Protein 1M4L (pdb70)

GO terms:
  GO:0006691 leukotriene metabolic process (P, IDA)

Sequence (307 aa):
ARSTNTFNYATYHTLDEIYDFMDLLVAEHPQLVSKLQIGRSYEGRPIYVLKFSTGGSNRPAIWIDLGIHSREWITQATGVWFAKKFTEDYGQDPSFTAILDSMDIFLEIVTNPDGFAFTHSQNRLWRKTRSVTSSSSLCVGVDANRNWDAGFGKAGASSSPCSETYHGKYANSEVEVKSIVDFVKDHGNFKAFLSIHSYSQLLLYPYGYTTQSIPDKTELNQVAKSAVAALKSLYGTSYKYGSIITTIYQASGGSIDWSYNQGIKYSFTFELRDTGRYGFLLPASQIIPTAQETWLGVLTIMEHTVNN

Foldseek 3Di:
DQALVPDDLLDFDAPVVLVVLLVRLCVVCVQFKDKDFLFAFPVGHTFIKIKGANDDDLFFEAEEEFCLFQLLRLQLSLLSVVSVVLVVCQVPPVLSVVLRPRYMYIYGSHLANQQNNCCVPPNSRGGFHADDDVVDPAGGASQQQQAPFLRPAPAADCDSNDSRHRDDHRPPGVSNVSVVVVCVVSVRYQAYEYEAADAQEKAADDQADPDDDPCQVVLVVLQVVLQVQLCVPPNAHHDYYHNPVPPHRHHNGDLSNVVVSVNPHRIYGHFDDRPPCTSNDRSNCSVSRSVSNVRSVSSSSSVRVVD

Secondary structure (DSSP, 8-state):
--STTTS-TTS---HHHHHHHHHHHHHH-TTTEEEEEEEE-TTS-EEEEEEE-SS-SS--EEEEEE-SSTT-HHHHHHHHHHHHHHHHHTTTSHHHHHHHHH-EEEEES-S-HHHHHHHHHT-TT--S---B-TT-S-B---GGG-SSSSTTSSSSB--TTSTTB--SSTT-SHHHHHHHHHHHHH--EEEEEEEEESS-EEEES-SS-SPPPTTHHHHHHHHHHHHHHHHHHH----EEEEHHHHS----S-HHHHHHHTT--EEEEEEES-SSSSTTS--GGGHHHHHHHHHHHHHHHHHHHHH-

B-factor: mean 20.61, std 13.29, range [6.87, 95.4]

Solvent-accessible surface area: 12242 Å² total; per-residue (Å²): 91,226,30,0,113,85,19,81,39,52,48,52,30,57,20,104,79,4,27,92,1,2,71,47,0,39,78,68,57,82,158,22,4,45,65,56,102,29,20,143,6,107,92,25,71,40,0,34,0,0,64,0,17,50,35,61,108,83,61,46,0,0,0,0,1,0,1,3,9,0,39,6,33,4,0,2,14,0,0,5,34,0,0,18,43,0,13,92,22,72,54,145,42,111,40,0,28,57,1,0,67,56,6,4,0,5,0,0,0,3,0,0,0,1,0,4,22,44,6,70,81,130,64,59,84,36,26,4,0,41,15,92,36,121,117,31,160,34,36,5,4,0,1,32,44,0,0,87,3,19,54,40,124,65,24,26,28,88,53,36,72,29,76,44,16,22,1,132,124,26,26,22,8,58,2,0,87,9,0,8,56,44,7,130,126,27,60,41,8,78,0,0,0,1,1,4,4,68,45,17,13,1,5,6,2,14,0,44,34,120,107,70,7,118,41,108,118,45,0,50,101,7,0,112,44,0,17,61,27,1,101,86,84,115,42,16,65,13,129,77,8,18,21,30,114,42,100,163,53,25,1,0,10,3,3,0,9,0,21,70,84,65,8,65,9,0,0,12,0,30,0,27,16,102,38,203,96,8,47,95,4,42,34,93,40,0,41,34,0,0,54,0,0,9,51,0,0,22,28,0,0,58,47,7,52,123,107

Nearest PDB structures (foldseek):
  2ctb-assembly1_A  TM=1.003E+00  e=2.050E-66  Bos taurus
  1arm-assembly1_A  TM=1.003E+00  e=1.927E-65  Bos taurus
  3fvl-assembly2_A  TM=1.002E+00  e=2.944E-65  Bos taurus
  1cps-assembly1_A  TM=1.002E+00  e=2.172E-64  Bos taurus
  1bav-assembly1_A  TM=1.001E+00  e=3.979E-64  Bos taurus

Organism: Bos taurus (NCBI:txid9913)

InterPro domains:
  IPR000834 Peptidase M14, carboxypeptidase A [PF00246] (128-405)
  IPR000834 Peptidase M14, carboxypeptidase A [PR00765] (148-160)
  IPR000834 Peptidase M14, carboxypeptidase A [PR00765] (170-184)
  IPR000834 Peptidase M14, carboxypeptidase A [PR00765] (250-258)
  IPR000834 Peptidase M14, carboxypeptidase A [PR00765] (303-316)
  IPR000834 Peptidase M14, carboxypeptidase A [PS52035] (121-414)
  IPR000834 Peptidase M14, carboxypeptidase A [SM00631] (122-402)
  IPR003146 Carboxypeptidase, activation peptide [PF02244] (26-100)
  IPR034248 Carboxypeptidase A, carboxypeptidase domain [cd03870] (117-417)
  IPR036990 Metallocarboxypeptidase-like, propeptide [G3DSA:3.30.70.340] (17-110)
  IPR057246 Zinc carboxypeptidases, zinc-binding region 1 [PS00132] (170-192)
  IPR057247 Zinc carboxypeptidases, zinc-binding region 2 [PS00133] (306-316)

Radius of gyration: 17.99 Å; Cα contacts (8 Å, |Δi|>4): 670; chains: 1; bounding box: 54×42×39 Å

CATH classification: 3.40.630.10

Structure (mmCIF, N/CA/C/O backbone):
data_1M4L
#
_entry.id   1M4L
#
_cell.length_a   51.687
_cell.length_b   60.267
_cell.length_c   47.453
_cell.angle_alpha   90.00
_cell.angle_beta   97.47
_cell.angle_gamma   90.00
#
_symmetry.space_group_name_H-M   'P 1 21 1'
#
loop_
_entity.id
_entity.type
_entity.pdbx_description
1 polymer 'CARBOXYPEPTIDASE A'
2 non-polymer 'ZINC ION'
3 water water
#
loop_
_atom_site.group_PDB
_atom_site.id
_atom_site.type_symbol
_atom_site.label_atom_id
_atom_site.label_alt_id
_atom_site.label_comp_id
_atom_site.label_asym_id
_atom_site.label_entity_id
_atom_site.label_seq_id
_atom_site.pdbx_PDB_ins_code
_atom_site.Cartn_x
_atom_site.Cartn_y
_atom_site.Cartn_z
_atom_site.occupancy
_atom_site.B_iso_or_equiv
_atom_site.auth_seq_id
_atom_site.auth_comp_id
_atom_site.auth_asym_id
_atom_site.auth_atom_id
_atom_site.pdbx_PDB_model_num
ATOM 1 N N . ALA A 1 1 ? -17.949 5.183 4.019 1.00 45.36 1 ALA A N 1
ATOM 2 C CA . ALA A 1 1 ? -17.620 3.955 4.775 1.00 34.46 1 ALA A CA 1
ATOM 3 C C . ALA A 1 1 ? -17.900 2.706 3.955 1.00 27.86 1 ALA A C 1
ATOM 4 O O . ALA A 1 1 ? -17.012 2.362 3.141 1.00 29.26 1 ALA A O 1
ATOM 6 N N . ARG A 1 2 ? -19.057 2.009 4.098 1.00 24.52 2 ARG A N 1
ATOM 7 C CA . ARG A 1 2 ? -19.322 0.818 3.317 1.00 26.58 2 ARG A CA 1
ATOM 8 C C . ARG A 1 2 ? -19.918 1.036 1.937 1.00 26.86 2 ARG A C 1
ATOM 9 O O . ARG A 1 2 ? -19.973 0.140 1.064 1.00 30.72 2 ARG A O 1
ATOM 22 N N . SER A 1 3 ? -20.418 2.211 1.695 1.00 22.44 3 SER A N 1
ATOM 23 C CA . SER A 1 3 ? -21.017 2.514 0.382 1.00 20.68 3 SER A CA 1
ATOM 24 C C . SER A 1 3 ? -20.772 3.966 0.138 1.00 18.17 3 SER A C 1
ATOM 25 O O . SER A 1 3 ? -20.488 4.724 1.075 1.00 18.97 3 SER A O 1
ATOM 29 N N . THR A 1 4 ? -20.860 4.394 -1.133 1.00 17.26 4 THR A N 1
ATOM 30 C CA . THR A 1 4 ? -20.675 5.813 -1.356 1.00 17.11 4 THR A CA 1
ATOM 31 C C . THR A 1 4 ? -21.889 6.568 -0.802 1.00 15.53 4 THR A C 1
ATOM 32 O O . THR A 1 4 ? -21.824 7.773 -0.623 1.00 18.03 4 THR A O 1
ATOM 36 N N . ASN A 1 5 ? -23.021 5.911 -0.470 1.00 15.95 5 ASN A N 1
ATOM 37 C CA . ASN A 1 5 ? -24.145 6.567 0.174 1.00 16.52 5 ASN A CA 1
ATOM 38 C C . ASN A 1 5 ? -23.931 6.719 1.683 1.00 19.07 5 ASN A C 1
ATOM 39 O O . ASN A 1 5 ? -24.742 7.471 2.259 1.00 26.94 5 ASN A O 1
ATOM 44 N N . THR A 1 6 ? -22.928 6.068 2.296 1.00 16.28 6 THR A N 1
ATOM 45 C CA . THR A 1 6 ? -22.687 6.306 3.727 1.00 16.60 6 THR A CA 1
ATOM 46 C C . THR A 1 6 ? -21.385 7.075 3.962 1.00 16.51 6 THR A C 1
ATOM 47 O O . THR A 1 6 ? -21.025 7.365 5.105 1.00 23.00 6 THR A O 1
ATOM 51 N N . PHE A 1 7 ? -20.658 7.392 2.910 1.00 15.98 7 PHE A N 1
ATOM 52 C CA . PHE A 1 7 ? -19.467 8.194 3.014 1.00 13.97 7 PHE A CA 1
ATOM 53 C C . PHE A 1 7 ? -19.874 9.602 3.484 1.00 14.18 7 PHE A C 1
ATOM 54 O O . PHE A 1 7 ? -20.916 10.169 3.084 1.00 17.53 7 PHE A O 1
ATOM 62 N N . ASN A 1 8 ? -19.076 10.193 4.375 1.00 14.74 8 ASN A N 1
ATOM 63 C CA . ASN A 1 8 ? -19.403 11.497 4.903 1.00 14.60 8 ASN A CA 1
ATOM 64 C C . ASN A 1 8 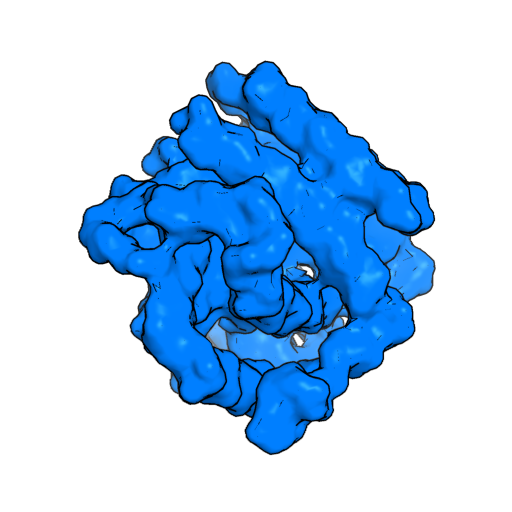? -18.790 12.589 4.059 1.00 14.14 8 ASN A C 1
ATOM 65 O O . ASN A 1 8 ? -17.571 12.833 4.126 1.00 16.39 8 ASN A O 1
ATOM 70 N N . TYR A 1 9 ? -19.583 13.227 3.186 1.00 13.66 9 TYR A N 1
ATOM 71 C CA . TYR A 1 9 ? -19.065 14.243 2.283 1.00 12.69 9 TYR A CA 1
ATOM 72 C C . TYR A 1 9 ? -18.862 15.570 2.989 1.00 12.97 9 TYR A C 1
ATOM 73 O O . TYR A 1 9 ? -18.249 16.477 2.397 1.00 15.77 9 TYR A O 1
ATOM 82 N N . ALA A 1 10 ? -19.313 15.718 4.225 1.00 13.50 10 ALA A N 1
ATOM 83 C CA . ALA A 1 10 ? -19.224 16.960 4.948 1.00 14.32 10 ALA A CA 1
ATOM 84 C C . ALA A 1 10 ? -18.082 16.984 5.970 1.00 15.16 10 ALA A C 1
ATOM 85 O O . ALA A 1 10 ? -18.093 17.752 6.964 1.00 19.01 10 ALA A O 1
ATOM 87 N N . THR A 1 11 ? -17.048 16.174 5.720 1.00 15.49 11 THR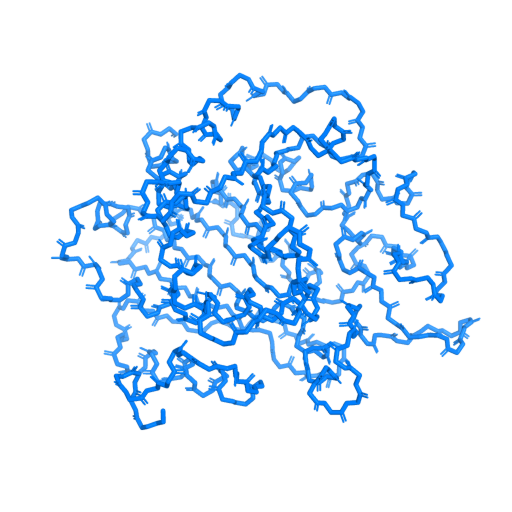 A N 1
ATOM 88 C CA . THR A 1 11 ? -15.844 16.200 6.523 1.00 15.43 11 THR A CA 1
ATOM 89 C C . THR A 1 11 ? -14.634 15.964 5.633 1.00 13.35 11 THR A C 1
ATOM 90 O O . THR A 1 11 ? -14.774 15.536 4.481 1.00 16.27 11 THR A O 1
ATOM 94 N N . TYR A 1 12 ? -13.443 16.284 6.138 1.00 13.42 12 TYR A N 1
ATOM 95 C CA . TYR A 1 12 ? -12.221 16.075 5.381 1.00 12.89 12 TYR A CA 1
ATOM 96 C C . TYR A 1 12 ? -11.680 14.683 5.629 1.00 13.80 12 TYR A C 1
ATOM 97 O O . TYR A 1 12 ? -11.772 14.155 6.745 1.00 20.83 12 TYR A O 1
ATOM 106 N N . HIS A 1 13 ? -11.104 14.062 4.616 1.00 12.40 13 HIS A N 1
ATOM 107 C CA . HIS A 1 13 ? -10.692 12.689 4.654 1.00 11.87 13 HIS A CA 1
ATOM 108 C C . HIS A 1 13 ? -9.203 12.544 4.416 1.00 11.68 13 HIS A C 1
ATOM 109 O O . HIS A 1 13 ? -8.512 13.427 3.891 1.00 13.35 13 HIS A O 1
ATOM 116 N N . THR A 1 14 ? -8.700 11.373 4.793 1.00 12.65 14 THR A N 1
ATOM 117 C CA . THR A 1 14 ? -7.321 10.996 4.503 1.00 12.67 14 THR A CA 1
ATOM 118 C C . THR A 1 14 ? -7.179 10.435 3.073 1.00 11.20 14 THR A C 1
ATOM 119 O O . THR A 1 14 ? -8.158 10.085 2.417 1.00 12.94 14 THR A O 1
ATOM 123 N N . LEU A 1 15 ? -5.923 10.263 2.657 1.00 12.37 15 LEU A N 1
ATOM 124 C CA . LEU A 1 15 ? -5.666 9.656 1.342 1.00 12.42 15 LEU A CA 1
ATOM 125 C C . LEU A 1 15 ? -6.290 8.282 1.255 1.00 12.48 15 LEU A C 1
ATOM 126 O O . LEU A 1 15 ? -6.902 7.919 0.228 1.00 13.62 15 LEU A O 1
ATOM 131 N N . ASP A 1 16 ? -6.085 7.448 2.268 1.00 12.70 16 ASP A N 1
ATOM 132 C CA . ASP A 1 16 ? -6.612 6.081 2.199 1.00 13.29 16 ASP A CA 1
ATOM 133 C C . ASP A 1 16 ? -8.117 6.074 2.062 1.00 12.60 16 ASP A C 1
ATOM 134 O O . ASP A 1 16 ? -8.683 5.253 1.350 1.00 14.23 16 ASP A O 1
ATOM 139 N N . GLU A 1 17 ? -8.794 6.980 2.776 1.00 12.56 17 GLU A N 1
ATOM 140 C CA . GLU A 1 17 ? -10.262 7.021 2.666 1.00 12.61 17 GLU A CA 1
ATOM 141 C C . GLU A 1 17 ? -10.706 7.434 1.263 1.00 11.99 17 GLU A C 1
ATOM 142 O O . GLU A 1 17 ? -11.711 6.922 0.744 1.00 13.40 17 GLU A O 1
ATOM 148 N N . ILE A 1 18 ? -9.975 8.384 0.636 1.00 11.29 18 ILE A N 1
ATOM 149 C CA . ILE A 1 18 ? -10.364 8.811 -0.727 1.00 11.36 18 ILE A CA 1
ATOM 150 C C . ILE A 1 18 ? -10.066 7.728 -1.715 1.00 11.61 18 ILE A C 1
ATOM 151 O O . ILE A 1 18 ? -10.878 7.478 -2.623 1.00 12.71 18 ILE A O 1
ATOM 156 N N . TYR A 1 19 ? -8.937 7.001 -1.580 1.00 12.25 19 TYR A N 1
ATOM 157 C CA . TYR A 1 19 ? -8.657 5.920 -2.521 1.00 12.91 19 TYR A CA 1
ATOM 158 C C . TYR A 1 19 ? -9.692 4.800 -2.343 1.00 12.94 19 TYR A C 1
ATOM 159 O O . TYR A 1 19 ? -10.153 4.205 -3.318 1.00 14.28 19 TYR A O 1
ATOM 168 N N . ASP A 1 20 ? -10.129 4.503 -1.116 1.00 12.64 20 ASP A N 1
ATOM 169 C CA . ASP A 1 20 ? -11.163 3.487 -0.923 1.00 13.32 20 ASP A CA 1
ATOM 170 C C . ASP A 1 20 ? -12.476 3.912 -1.546 1.00 12.54 20 ASP A C 1
ATOM 171 O O . ASP A 1 20 ? -13.223 3.135 -2.111 1.00 14.03 20 ASP A O 1
ATOM 176 N N . PHE A 1 21 ? -12.787 5.209 -1.456 1.00 12.51 21 PHE A N 1
ATOM 177 C CA . PHE A 1 21 ? -14.005 5.766 -2.060 1.00 12.00 21 PHE A CA 1
ATOM 178 C C . PHE A 1 21 ? -14.014 5.509 -3.571 1.00 12.03 21 PHE A C 1
ATOM 179 O O . PHE A 1 21 ? -15.061 5.159 -4.147 1.00 13.56 21 PHE A O 1
ATOM 187 N N . MET A 1 22 ? -12.880 5.728 -4.233 1.00 12.13 22 MET A N 1
ATOM 188 C CA . MET A 1 22 ? -12.831 5.510 -5.656 1.00 12.57 22 MET A CA 1
ATOM 189 C C . MET A 1 22 ? -13.221 4.073 -6.007 1.00 13.73 22 MET A C 1
ATOM 190 O O . MET A 1 22 ? -13.944 3.842 -6.994 1.00 14.09 22 MET A O 1
ATOM 195 N N . ASP A 1 23 ? -12.729 3.104 -5.235 1.00 14.26 23 ASP A N 1
ATOM 196 C CA . ASP A 1 23 ? -13.068 1.709 -5.527 1.00 14.24 23 ASP A CA 1
ATOM 197 C C . ASP A 1 23 ? -14.527 1.443 -5.259 1.00 14.96 23 ASP A C 1
ATOM 198 O O . ASP A 1 23 ? -15.156 0.641 -5.982 1.00 18.57 23 ASP A O 1
ATOM 203 N N . LEU A 1 24 ? -15.109 2.036 -4.227 1.00 14.92 24 LEU A N 1
ATOM 204 C CA . LEU A 1 24 ? -16.556 1.869 -4.003 1.00 16.05 24 LEU A CA 1
ATOM 205 C C . LEU A 1 24 ? -17.360 2.402 -5.181 1.00 14.65 24 LEU A C 1
ATOM 206 O O . LEU A 1 24 ? -18.328 1.770 -5.642 1.00 15.84 24 LEU A O 1
ATOM 213 N N . LEU A 1 25 ? -16.990 3.571 -5.680 1.00 14.04 25 LEU A N 1
ATOM 214 C CA . LEU A 1 25 ? -17.771 4.199 -6.743 1.00 13.15 25 LEU A CA 1
ATOM 215 C C . LEU A 1 25 ? -17.733 3.353 -7.999 1.00 13.43 25 LEU A C 1
ATOM 216 O O . LEU A 1 25 ? -18.787 3.185 -8.677 1.00 15.54 25 LEU A O 1
ATOM 221 N N . VAL A 1 26 ? -16.575 2.834 -8.372 1.00 14.04 26 VAL A N 1
ATOM 222 C CA . VAL A 1 26 ? -16.453 1.960 -9.531 1.00 15.42 26 VAL A CA 1
ATOM 223 C C . VAL A 1 26 ? -17.266 0.697 -9.356 1.00 15.92 26 VAL A C 1
ATOM 224 O O . VAL A 1 26 ? -17.951 0.235 -10.272 1.00 20.73 26 VAL A O 1
ATOM 228 N N . ALA A 1 27 ? -17.253 0.122 -8.134 1.00 16.38 27 ALA A N 1
ATOM 229 C CA . ALA A 1 27 ? -18.015 -1.106 -7.934 1.00 17.51 27 ALA A CA 1
ATOM 230 C C . ALA A 1 27 ? -19.502 -0.856 -8.035 1.00 18.49 27 ALA A C 1
ATOM 231 O O . ALA A 1 27 ? -20.290 -1.750 -8.442 1.00 23.52 27 ALA A O 1
ATOM 233 N N . GLU A 1 28 ? -19.964 0.336 -7.655 1.00 17.26 28 GLU A N 1
ATOM 234 C CA . GLU A 1 28 ? -21.404 0.638 -7.662 1.00 17.11 28 GLU A CA 1
ATOM 235 C C . GLU A 1 28 ? -21.873 1.061 -9.045 1.00 18.33 28 GLU A C 1
ATOM 236 O O . GLU A 1 28 ? -23.065 0.881 -9.331 1.00 21.11 28 GLU A O 1
ATOM 242 N 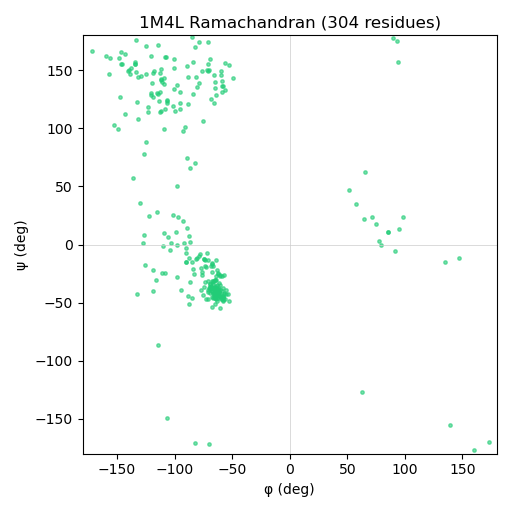N . HIS A 1 29 ? -21.004 1.602 -9.906 1.00 17.37 29 HIS A N 1
ATOM 243 C CA . HIS A 1 29 ? -21.429 2.156 -11.178 1.00 17.87 29 HIS A CA 1
ATOM 244 C C . HIS A 1 29 ? -20.461 1.708 -12.267 1.00 17.47 29 HIS A C 1
ATOM 245 O O . HIS A 1 29 ? -19.845 2.540 -12.957 1.00 18.92 29 HIS A O 1
ATOM 252 N N . PRO A 1 30 ? -20.280 0.402 -12.443 1.00 19.07 30 PRO A N 1
ATOM 253 C CA . PRO A 1 30 ? -19.204 -0.078 -13.326 1.00 21.20 30 PRO A CA 1
ATOM 254 C C . PRO A 1 30 ? -19.483 0.251 -14.781 1.00 21.46 30 PRO A C 1
ATOM 255 O O . PRO A 1 30 ? -18.557 0.249 -15.611 1.00 29.52 30 PRO A O 1
ATOM 259 N N . GLN A 1 31 ? -20.717 0.548 -15.155 1.00 23.59 31 GLN A N 1
ATOM 260 C CA . GLN A 1 31 ? -20.980 0.857 -16.561 1.00 28.66 31 GLN A CA 1
ATOM 261 C C . GLN A 1 31 ? -20.625 2.307 -16.902 1.00 23.40 31 GLN A C 1
ATOM 262 O O . GLN A 1 31 ? -20.614 2.681 -18.067 1.00 32.23 31 GLN A O 1
ATOM 268 N N . LEU A 1 32 ? -20.389 3.126 -15.881 1.00 18.09 32 LEU A N 1
ATOM 269 C CA . LEU A 1 32 ? -20.162 4.556 -16.092 1.00 16.41 32 LEU A CA 1
ATOM 270 C C . LEU A 1 32 ? -18.785 5.004 -15.684 1.00 15.93 32 LEU A C 1
ATOM 271 O O . LEU A 1 32 ? -18.270 5.958 -16.240 1.00 18.41 32 LEU A O 1
ATOM 276 N N . VAL A 1 33 ? -18.145 4.372 -14.678 1.00 15.07 33 VAL A N 1
ATOM 277 C CA . VAL A 1 33 ? -16.860 4.917 -14.278 1.00 16.01 33 VAL A CA 1
ATOM 278 C C . VAL A 1 33 ? -15.863 3.805 -14.141 1.00 14.25 33 VAL A C 1
ATOM 279 O O . VAL A 1 33 ? -16.133 2.635 -13.833 1.00 17.98 33 VAL A O 1
ATOM 283 N N . SER A 1 34 ? -14.623 4.213 -14.444 1.00 13.69 34 SER A N 1
ATOM 284 C CA . SER A 1 34 ? -13.494 3.312 -14.362 1.00 15.89 34 SER A CA 1
ATOM 285 C C . SER A 1 34 ? -12.326 4.072 -13.732 1.00 14.23 34 SER A C 1
ATOM 286 O O . SER A 1 34 ? -12.278 5.307 -13.801 1.00 15.00 34 SER A O 1
ATOM 289 N N . LYS A 1 35 ? -11.456 3.344 -13.077 1.00 14.07 35 LYS A N 1
ATOM 290 C CA . LYS A 1 35 ? -10.310 3.937 -12.410 1.00 13.22 35 LYS A CA 1
ATOM 291 C C . LYS A 1 35 ? -9.070 3.608 -13.215 1.00 13.68 35 LYS A C 1
ATOM 292 O O . LYS A 1 35 ? -8.762 2.432 -13.413 1.00 19.76 35 LYS A O 1
ATOM 298 N N . LEU A 1 36 ? -8.339 4.625 -13.633 1.00 13.07 36 LEU A N 1
ATOM 299 C CA . LEU A 1 36 ? -7.105 4.499 -14.414 1.00 13.50 36 LEU A CA 1
ATOM 300 C C . LEU A 1 36 ? -5.901 4.889 -13.552 1.00 12.53 36 LEU A C 1
ATOM 301 O O . LEU A 1 36 ? -5.984 5.856 -12.825 1.00 16.47 36 LEU A O 1
ATOM 306 N N . GLN A 1 37 ? -4.804 4.182 -13.617 1.00 13.84 37 GLN A N 1
ATOM 307 C CA . GLN A 1 37 ? -3.578 4.593 -12.960 1.00 12.65 37 GLN A CA 1
ATOM 308 C C . GLN A 1 37 ? -2.700 5.184 -14.054 1.00 13.99 37 GLN A C 1
ATOM 309 O O . GLN A 1 37 ? -2.316 4.520 -15.044 1.00 18.51 37 GLN A O 1
ATOM 315 N N . ILE A 1 38 ? -2.356 6.459 -13.922 1.00 12.23 38 ILE A N 1
ATOM 316 C CA . ILE A 1 38 ? -1.607 7.153 -14.977 1.00 12.31 38 ILE A CA 1
ATOM 317 C C . ILE A 1 38 ? -0.155 7.323 -14.591 1.00 11.66 38 ILE A C 1
ATOM 318 O O . ILE A 1 38 ? 0.653 7.814 -15.397 1.00 14.50 38 ILE A O 1
ATOM 323 N N . GLY A 1 39 ? 0.228 6.927 -13.357 1.00 12.48 39 GLY A N 1
ATOM 324 C CA . GLY A 1 39 ? 1.600 7.003 -12.946 1.00 13.33 39 GLY A CA 1
ATOM 325 C C . GLY A 1 39 ? 1.759 6.667 -11.493 1.00 11.00 39 GLY A C 1
ATOM 326 O O . GLY A 1 39 ? 0.812 6.203 -10.857 1.00 12.61 39 GLY A O 1
ATOM 327 N N . ARG A 1 40 ? 2.930 6.908 -10.960 1.00 12.98 40 ARG A N 1
ATOM 328 C CA . ARG A 1 40 ? 3.206 6.763 -9.522 1.00 11.82 40 ARG A CA 1
ATOM 329 C C . ARG A 1 40 ? 3.910 8.037 -9.093 1.00 10.97 40 ARG A C 1
ATOM 330 O O . ARG A 1 40 ? 4.695 8.608 -9.823 1.00 13.95 40 ARG A O 1
ATOM 338 N N . SER A 1 41 ? 3.609 8.481 -7.856 1.00 11.18 41 SER A N 1
ATOM 339 C CA . SER A 1 41 ? 4.249 9.668 -7.307 1.00 10.28 41 SER A CA 1
ATOM 340 C C . SER A 1 41 ? 5.693 9.432 -6.966 1.00 10.58 41 SER A C 1
ATOM 341 O O . SER A 1 41 ? 6.198 8.325 -7.021 1.00 11.37 41 SER A O 1
ATOM 344 N N . TYR A 1 42 ? 6.373 10.507 -6.566 1.00 10.32 42 TYR A N 1
ATOM 345 C CA . TYR A 1 42 ? 7.773 10.400 -6.167 1.00 10.64 42 TYR A CA 1
ATOM 346 C C . TYR A 1 42 ? 7.957 9.341 -5.085 1.00 10.99 42 TYR A C 1
ATOM 347 O O . TYR A 1 42 ? 8.937 8.568 -5.129 1.00 12.79 42 TYR A O 1
ATOM 356 N N . GLU A 1 43 ? 7.060 9.289 -4.097 1.00 10.37 43 GLU A N 1
ATOM 357 C CA . GLU A 1 43 ? 7.127 8.316 -3.001 1.00 11.03 43 GLU A CA 1
ATOM 358 C C . GLU A 1 43 ? 6.392 7.040 -3.324 1.00 10.78 43 GLU A C 1
ATOM 359 O O . GLU A 1 43 ? 6.150 6.226 -2.410 1.00 13.86 43 GLU A O 1
ATOM 365 N N . GLY A 1 44 ? 6.052 6.826 -4.594 1.00 10.60 44 GLY A N 1
ATOM 366 C CA . GLY A 1 44 ? 5.545 5.538 -5.058 1.00 12.03 44 GLY A CA 1
ATOM 367 C C . GLY A 1 44 ? 4.076 5.280 -4.914 1.00 11.89 44 GLY A C 1
ATOM 368 O O . GLY A 1 44 ? 3.600 4.166 -5.105 1.00 14.42 44 GLY A O 1
ATOM 369 N N . ARG A 1 45 ? 3.309 6.337 -4.584 1.00 11.41 45 ARG A N 1
ATOM 370 C CA . ARG A 1 45 ? 1.867 6.144 -4.435 1.00 11.47 45 ARG A CA 1
ATOM 371 C C . ARG A 1 45 ? 1.179 6.168 -5.795 1.00 11.16 45 ARG A C 1
ATOM 372 O O . ARG A 1 45 ? 1.584 6.918 -6.681 1.00 12.89 45 ARG A O 1
ATOM 380 N N . PRO A 1 46 ? 0.153 5.373 -6.012 1.00 12.36 46 PRO A N 1
ATOM 381 C CA . PRO A 1 46 ? -0.484 5.405 -7.305 1.00 12.46 46 PRO A CA 1
ATOM 382 C C . PRO A 1 46 ? -1.155 6.763 -7.516 1.00 11.10 46 PRO A C 1
ATOM 383 O O . PRO A 1 46 ? -1.714 7.341 -6.618 1.00 14.24 46 PRO A O 1
ATOM 387 N N . ILE A 1 47 ? -1.124 7.171 -8.796 1.00 10.87 47 ILE A N 1
ATOM 388 C CA . ILE A 1 47 ? -1.831 8.389 -9.236 1.00 10.79 47 ILE A CA 1
ATOM 389 C C . ILE A 1 47 ? -3.027 7.906 -10.067 1.00 10.13 47 ILE A C 1
ATOM 390 O O . ILE A 1 47 ? -2.846 7.266 -11.119 1.00 12.56 47 ILE A O 1
ATOM 396 N N . TYR A 1 48 ? -4.230 8.210 -9.551 1.00 11.05 48 TYR A N 1
ATOM 397 C CA . TYR A 1 48 ? -5.455 7.699 -10.145 1.00 11.43 48 TYR A CA 1
ATOM 398 C C . TYR A 1 48 ? -6.288 8.804 -10.782 1.00 11.40 48 TYR A C 1
ATOM 399 O O . TYR A 1 48 ? -6.439 9.900 -10.244 1.00 13.87 48 TYR A O 1
ATOM 408 N N . VAL A 1 49 ? -6.866 8.453 -11.920 1.00 10.72 49 VAL A N 1
ATOM 409 C CA . VAL A 1 49 ? -7.865 9.270 -12.561 1.00 10.43 49 VAL A CA 1
ATOM 410 C C . VAL A 1 49 ? -9.157 8.494 -12.661 1.00 10.26 49 VAL A C 1
ATOM 411 O O . VAL A 1 49 ? -9.099 7.275 -12.971 1.00 15.37 49 VAL A O 1
ATOM 415 N N . LEU A 1 50 ? -10.295 9.086 -12.433 1.00 10.34 50 LEU A N 1
ATOM 416 C CA . LEU A 1 50 ? -11.588 8.420 -12.701 1.00 10.73 50 LEU A CA 1
ATOM 417 C C . LEU A 1 50 ? -12.048 8.861 -14.078 1.00 9.83 50 LEU A C 1
ATOM 418 O O . LEU A 1 50 ? -12.096 10.069 -14.359 1.00 13.45 50 LEU A O 1
ATOM 423 N N . LYS A 1 51 ? -12.437 7.934 -14.911 1.00 10.99 51 LYS A N 1
ATOM 424 C CA . LYS A 1 51 ? -12.997 8.203 -16.236 1.00 10.96 51 LYS A CA 1
ATOM 425 C C . LYS A 1 51 ? -14.483 7.930 -16.162 1.00 10.81 51 LYS A C 1
ATOM 426 O O . LYS A 1 51 ? -14.948 6.841 -15.833 1.00 14.04 51 LYS A O 1
ATOM 432 N N . PHE A 1 52 ? -15.267 8.932 -16.521 1.00 11.50 52 PHE A N 1
ATOM 433 C CA . PHE A 1 52 ? -16.721 8.832 -16.630 1.00 11.48 52 PHE A CA 1
ATOM 434 C C . PHE A 1 52 ? -17.097 8.810 -18.099 1.00 11.63 52 PHE A C 1
ATOM 435 O O . PHE A 1 52 ? -16.714 9.714 -18.842 1.00 13.31 52 PHE A O 1
ATOM 443 N N . SER A 1 53 ? -17.786 7.759 -18.536 1.00 12.40 53 SER A N 1
ATOM 444 C CA . SER A 1 53 ? -18.053 7.625 -19.969 1.00 13.61 53 SER A CA 1
ATOM 445 C C . SER A 1 53 ? -19.263 6.733 -20.179 1.00 13.64 53 SER A C 1
ATOM 446 O O . SER A 1 53 ? -19.463 5.792 -19.399 1.00 19.31 53 SER A O 1
ATOM 449 N N . THR A 1 54 ? -20.020 7.012 -21.213 1.00 15.04 54 THR A N 1
ATOM 450 C CA . THR A 1 54 ? -21.141 6.141 -21.583 1.00 16.70 54 THR A CA 1
ATOM 451 C C . THR A 1 54 ? -20.844 5.316 -22.822 1.00 22.00 54 THR A C 1
ATOM 452 O O . THR A 1 54 ? -21.725 4.626 -23.325 1.00 26.32 54 THR A O 1
ATOM 456 N N . GLY A 1 55 ? -19.599 5.389 -23.295 1.00 20.71 55 GLY A N 1
ATOM 457 C CA . GLY A 1 55 ? -19.196 4.564 -24.423 1.00 25.93 55 GLY A CA 1
ATOM 458 C C . GLY A 1 55 ? -18.339 5.264 -25.422 1.00 23.58 55 GLY A C 1
ATOM 459 O O . GLY A 1 55 ? -17.631 6.232 -25.094 1.00 23.14 55 GLY A O 1
ATOM 460 N N . GLY A 1 56 ? -18.362 4.770 -26.669 1.00 26.18 56 GLY A N 1
ATOM 461 C CA . GLY A 1 56 ? -17.689 5.568 -27.686 1.00 32.12 56 GLY A CA 1
ATOM 462 C C . GLY A 1 56 ? -16.240 5.109 -27.725 1.00 31.40 56 GLY A C 1
ATOM 463 O O . GLY A 1 56 ? -15.873 4.259 -26.922 1.00 38.58 56 GLY A O 1
ATOM 464 N N . SER A 1 57 ? -15.518 5.721 -28.642 1.00 40.93 57 SER A N 1
ATOM 465 C CA . SER A 1 57 ? -14.097 5.486 -28.797 1.00 46.76 57 SER A CA 1
ATOM 466 C C . SER A 1 57 ? -13.351 6.817 -28.893 1.00 41.78 57 SER A C 1
ATOM 467 O O . SER A 1 57 ? -13.410 7.573 -29.874 1.00 49.11 57 SER A O 1
ATOM 472 N N . ASN A 1 58 ? -12.628 7.123 -27.805 1.00 40.80 58 ASN A N 1
ATOM 473 C CA . ASN A 1 58 ? -11.886 8.371 -27.730 1.00 37.85 58 ASN A CA 1
ATOM 474 C C . ASN A 1 58 ? -12.772 9.597 -28.064 1.00 28.54 58 ASN A C 1
ATOM 475 O O . ASN A 1 58 ? -12.372 10.436 -28.867 1.00 32.43 58 ASN A O 1
ATOM 480 N N . ARG A 1 59 ? -13.944 9.595 -27.439 1.00 23.35 59 ARG A N 1
ATOM 481 C CA . ARG A 1 59 ? -14.849 10.703 -27.461 1.00 19.44 59 ARG A CA 1
ATOM 482 C C . ARG A 1 59 ? -14.092 11.955 -27.020 1.00 18.65 59 ARG A C 1
ATOM 483 O O . ARG A 1 59 ? -13.135 11.890 -26.258 1.00 19.20 59 ARG A O 1
ATOM 491 N N . PRO A 1 60 ? -14.533 13.122 -27.445 1.00 16.66 60 PRO A N 1
ATOM 492 C CA . PRO A 1 60 ? -13.948 14.378 -26.950 1.00 14.98 60 PRO A CA 1
ATOM 493 C C . PRO A 1 60 ? -14.137 14.410 -25.441 1.00 13.66 60 PRO A C 1
ATOM 494 O O . PRO A 1 60 ? -15.119 13.912 -24.874 1.00 16.09 60 PRO A O 1
ATOM 498 N N . ALA A 1 61 ? -13.159 15.001 -24.745 1.00 13.17 61 ALA A N 1
ATOM 499 C CA . ALA A 1 61 ? -13.071 14.829 -23.303 1.00 11.85 61 ALA A CA 1
ATOM 500 C C . ALA A 1 61 ? -12.815 16.137 -22.559 1.00 10.79 61 ALA A C 1
ATOM 501 O O . ALA A 1 61 ? -12.305 17.119 -23.104 1.00 12.90 61 ALA A O 1
ATOM 503 N N . ILE A 1 62 ? -13.207 16.104 -21.276 1.00 11.20 62 ILE A N 1
ATOM 504 C CA . ILE A 1 62 ? -12.986 17.191 -20.340 1.00 10.66 62 ILE A CA 1
ATOM 505 C C . ILE A 1 62 ? -12.030 16.668 -19.263 1.00 9.77 62 ILE A C 1
ATOM 506 O O . ILE A 1 62 ? -12.291 15.615 -18.698 1.00 12.36 62 ILE A O 1
ATOM 511 N N . TRP A 1 63 ? -10.980 17.413 -18.984 1.00 9.55 63 TRP A N 1
ATOM 512 C CA . TRP A 1 63 ? -10.051 17.098 -17.887 1.00 9.16 63 TRP A CA 1
ATOM 513 C C . TRP A 1 63 ? -10.360 17.972 -16.677 1.00 8.46 63 TRP A C 1
ATOM 514 O O . TRP A 1 63 ? -10.474 19.207 -16.856 1.00 9.54 63 TRP A O 1
ATOM 525 N N . ILE A 1 64 ? -10.419 17.413 -15.459 1.00 8.88 64 ILE A N 1
ATOM 526 C CA . ILE A 1 64 ? -10.519 18.214 -14.222 1.00 8.38 64 ILE A CA 1
ATOM 527 C C . ILE A 1 64 ? -9.503 17.684 -13.234 1.00 8.53 64 ILE A C 1
ATOM 528 O O . ILE A 1 64 ? -9.557 16.502 -12.898 1.00 11.16 64 ILE A O 1
ATOM 533 N N . ASP A 1 65 ? -8.593 18.535 -12.758 1.00 9.02 65 ASP A N 1
ATOM 534 C CA . ASP A 1 65 ? -7.710 18.107 -11.679 1.00 9.17 65 ASP A CA 1
ATOM 535 C C . ASP A 1 65 ? -7.927 18.964 -10.442 1.00 8.72 65 ASP A C 1
ATOM 536 O O . ASP A 1 65 ? -8.293 20.143 -10.525 1.00 10.56 65 ASP A O 1
ATOM 541 N N . LEU A 1 66 ? -7.714 18.358 -9.286 1.00 8.20 66 LEU A N 1
ATOM 542 C CA . LEU A 1 66 ? -7.869 18.978 -7.979 1.00 8.20 66 LEU A CA 1
ATOM 543 C C . LEU A 1 66 ? -6.644 18.621 -7.126 1.00 7.68 66 LEU A C 1
ATOM 544 O O . LEU A 1 66 ? -6.009 17.598 -7.330 1.00 9.73 66 LEU A O 1
ATOM 549 N N . GLY A 1 67 ? -6.334 19.429 -6.149 1.00 8.65 67 GLY A N 1
ATOM 550 C CA . GLY A 1 67 ? -5.315 19.044 -5.175 1.00 9.46 67 GLY A CA 1
ATOM 551 C C . GLY A 1 67 ? -3.925 19.118 -5.662 1.00 9.31 67 GLY A C 1
ATOM 552 O O . GLY A 1 67 ? -3.019 18.508 -4.996 1.00 11.64 67 GLY A O 1
ATOM 553 N N . ILE A 1 68 ? -3.577 19.819 -6.746 1.00 8.32 68 ILE A N 1
ATOM 554 C CA . ILE A 1 68 ? -2.146 19.902 -7.115 1.00 8.91 68 ILE A CA 1
ATOM 555 C C . ILE A 1 68 ? -1.339 20.572 -6.015 1.00 8.70 68 ILE A C 1
ATOM 556 O O . ILE A 1 68 ? -0.162 20.231 -5.804 1.00 9.77 68 ILE A O 1
ATOM 561 N N . HIS A 1 69 ? -1.949 21.546 -5.294 1.00 8.55 69 HIS A N 1
ATOM 562 C CA . HIS A 1 69 ? -1.321 22.146 -4.086 1.00 8.77 69 HIS A CA 1
ATOM 563 C C . HIS A 1 69 ? -1.981 21.457 -2.899 1.00 8.63 69 HIS A C 1
ATOM 564 O O . HIS A 1 69 ? -3.184 21.588 -2.648 1.00 10.57 69 HIS A O 1
ATOM 571 N N . SER A 1 70 ? -1.190 20.688 -2.125 1.00 9.09 70 SER A N 1
ATOM 572 C CA . SER A 1 70 ? -1.792 19.731 -1.213 1.00 9.30 70 SER A CA 1
ATOM 573 C C . SER A 1 70 ? -2.568 20.348 -0.082 1.00 9.35 70 SER A C 1
ATOM 574 O O . SER A 1 70 ? -3.510 19.731 0.394 1.00 11.69 70 SER A O 1
ATOM 577 N N . ARG A 1 71 ? -2.172 21.535 0.410 1.00 9.27 71 ARG A N 1
ATOM 578 C CA . ARG A 1 71 ? -2.885 22.139 1.552 1.00 9.34 71 ARG A CA 1
ATOM 579 C C . ARG A 1 71 ? -4.256 22.672 1.230 1.00 8.69 71 ARG A C 1
ATOM 580 O O . ARG A 1 71 ? -4.984 23.097 2.156 1.00 10.11 71 ARG A O 1
ATOM 588 N N . GLU A 1 72 ? -4.651 22.696 -0.056 1.00 8.75 72 GLU A N 1
ATOM 589 C CA . GLU A 1 72 ? -5.956 23.300 -0.478 1.00 8.42 72 GLU A CA 1
ATOM 590 C C . GLU A 1 72 ? -7.004 22.227 -0.353 1.00 8.14 72 GLU A C 1
ATOM 591 O O . GLU A 1 72 ? -7.600 21.816 -1.331 1.00 9.65 72 GLU A O 1
ATOM 597 N N . TRP A 1 73 ? -7.264 21.802 0.883 1.00 9.06 73 TRP A N 1
ATOM 598 C CA . TRP A 1 73 ? -8.099 20.629 1.193 1.00 9.11 73 TRP A CA 1
ATOM 599 C C . TRP A 1 73 ? -9.516 20.749 0.685 1.00 9.03 73 TRP A C 1
ATOM 600 O O . TRP A 1 73 ? -10.170 19.729 0.437 1.00 9.71 73 TRP A O 1
ATOM 611 N N . ILE A 1 74 ? -10.067 21.969 0.513 1.00 9.09 74 ILE A N 1
ATOM 612 C CA . ILE A 1 74 ? -11.429 22.078 -0.043 1.00 8.84 74 ILE A CA 1
ATOM 613 C C . ILE A 1 74 ? -11.449 21.515 -1.440 1.00 8.35 74 ILE A C 1
ATOM 614 O O . ILE A 1 74 ? -12.514 21.075 -1.892 1.00 9.79 74 ILE A O 1
ATOM 619 N N . THR A 1 75 ? -10.335 21.493 -2.157 1.00 8.66 75 THR A N 1
ATOM 620 C CA . THR A 1 75 ? -10.372 20.978 -3.537 1.00 8.41 75 THR A CA 1
ATOM 621 C C . THR A 1 75 ? -10.521 19.462 -3.571 1.00 9.06 75 THR A C 1
ATOM 622 O O . THR A 1 75 ? -11.361 18.936 -4.339 1.00 9.57 75 THR A O 1
ATOM 626 N N . GLN A 1 76 ? -9.762 18.688 -2.793 1.00 9.00 76 GLN A N 1
ATOM 627 C CA . GLN A 1 76 ? -9.933 17.216 -2.828 1.00 9.01 76 GLN A CA 1
ATOM 628 C C . GLN A 1 76 ? -11.343 16.870 -2.372 1.00 9.22 76 GLN A C 1
ATOM 629 O O . GLN A 1 76 ? -12.004 15.976 -2.882 1.00 11.14 76 GLN A O 1
ATOM 635 N N . ALA A 1 77 ? -11.855 17.613 -1.357 1.00 9.30 77 ALA A N 1
ATOM 636 C CA . ALA A 1 77 ? -13.203 17.371 -0.819 1.00 10.01 77 ALA A CA 1
ATOM 637 C C . ALA A 1 77 ? -14.260 17.664 -1.871 1.00 9.65 77 ALA A C 1
ATOM 638 O O . ALA A 1 77 ? -15.273 16.937 -1.997 1.00 11.28 77 ALA A O 1
ATOM 640 N N . THR A 1 78 ? -14.082 18.717 -2.668 1.00 9.28 78 THR A N 1
ATOM 641 C CA . THR A 1 78 ? -14.952 19.013 -3.802 1.00 10.58 78 THR A CA 1
ATOM 642 C C . THR A 1 78 ? -14.869 17.948 -4.881 1.00 9.30 78 THR A C 1
ATOM 643 O O .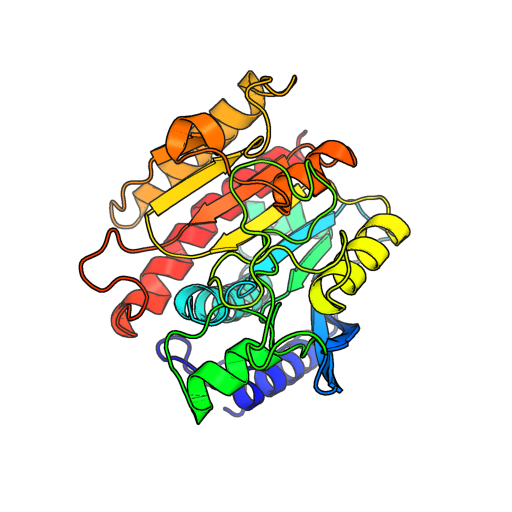 THR A 1 78 ? -15.893 17.565 -5.456 1.00 10.81 78 THR A O 1
ATOM 647 N N . GLY A 1 79 ? -13.662 17.408 -5.126 1.00 10.10 79 GLY A N 1
ATOM 648 C CA . GLY A 1 79 ? -13.508 16.365 -6.144 1.00 9.98 79 GLY A CA 1
ATOM 649 C C . GLY A 1 79 ? -14.281 15.091 -5.772 1.00 8.99 79 GLY A C 1
ATOM 650 O O . GLY A 1 79 ? -14.908 14.479 -6.646 1.00 10.17 79 GLY A O 1
ATOM 651 N N . VAL A 1 80 ? -14.234 14.705 -4.489 1.00 9.51 80 VAL A N 1
ATOM 652 C CA . VAL A 1 80 ? -15.023 13.504 -4.065 1.00 9.97 80 VAL A CA 1
ATOM 653 C C . VAL A 1 80 ? -16.499 13.757 -4.300 1.00 9.89 80 VAL A C 1
ATOM 654 O O . VAL A 1 80 ? -17.244 12.902 -4.787 1.00 11.56 80 VAL A O 1
ATOM 658 N N . TRP A 1 81 ? -16.981 14.956 -3.932 1.00 10.53 81 TRP A N 1
ATOM 659 C CA . TRP A 1 81 ? -18.403 15.303 -4.100 1.00 10.50 81 TRP A CA 1
ATOM 660 C C . TRP A 1 81 ? -18.741 15.301 -5.592 1.00 10.12 81 TRP A C 1
ATOM 661 O O . TRP A 1 81 ? -19.786 14.764 -5.986 1.00 11.04 81 TRP A O 1
ATOM 672 N N . PHE A 1 82 ? -17.894 15.858 -6.451 1.00 10.31 82 PHE A N 1
ATOM 673 C CA . PHE A 1 82 ? -18.153 15.825 -7.910 1.00 10.02 82 PHE A CA 1
ATOM 674 C C . PHE A 1 82 ? -18.293 14.416 -8.426 1.00 10.25 82 PHE A C 1
ATOM 675 O O . PHE A 1 82 ? -19.180 14.100 -9.236 1.00 11.62 82 PHE A O 1
ATOM 683 N N . ALA A 1 83 ? -17.395 13.511 -8.008 1.00 10.76 83 ALA A N 1
ATOM 684 C CA . ALA A 1 83 ? -17.434 12.134 -8.514 1.00 10.53 83 ALA A CA 1
ATOM 685 C C . ALA A 1 83 ? -18.784 11.480 -8.215 1.00 10.44 83 ALA A C 1
ATOM 686 O O . ALA A 1 83 ? -19.378 10.828 -9.079 1.00 12.34 83 ALA A O 1
ATOM 688 N N . LYS A 1 84 ? -19.238 11.672 -6.959 1.00 11.37 84 LYS A N 1
ATOM 689 C CA . LYS A 1 84 ? -20.554 11.137 -6.609 1.00 11.48 84 LYS A CA 1
ATOM 690 C C . LYS A 1 84 ? -21.643 11.822 -7.438 1.00 12.00 84 LYS A C 1
ATOM 691 O O . LYS A 1 84 ? -22.581 11.172 -7.928 1.00 12.83 84 LYS A O 1
ATOM 697 N N . LYS A 1 85 ? -21.591 13.160 -7.513 1.00 11.68 85 LYS A N 1
ATOM 698 C CA . LYS A 1 85 ? -22.625 13.902 -8.256 1.00 12.94 85 LYS A CA 1
ATOM 699 C C . LYS A 1 85 ? -22.756 13.434 -9.702 1.00 11.91 85 LYS A C 1
ATOM 700 O O . LYS A 1 85 ? -23.890 13.353 -10.237 1.00 14.12 85 LYS A O 1
ATOM 706 N N . PHE A 1 86 ? -21.654 13.134 -10.367 1.00 11.84 86 PHE A N 1
ATOM 707 C CA . PHE A 1 86 ? -21.751 12.677 -11.773 1.00 12.84 86 PHE A CA 1
ATOM 708 C C . PHE A 1 86 ? -22.639 11.437 -11.870 1.00 13.80 86 PHE A C 1
ATOM 709 O O . PHE A 1 86 ? -23.418 11.283 -12.799 1.00 16.70 86 PHE A O 1
ATOM 717 N N . THR A 1 87 ? -22.469 10.530 -10.919 1.00 12.93 87 THR A N 1
ATOM 718 C CA . THR A 1 87 ? -23.217 9.267 -10.969 1.00 14.78 87 THR A CA 1
ATOM 719 C C . THR A 1 87 ? -24.644 9.487 -10.540 1.00 15.78 87 THR A C 1
ATOM 720 O O . THR A 1 87 ? -25.489 8.731 -11.013 1.00 20.31 87 THR A O 1
ATOM 724 N N . GLU A 1 88 ? -24.949 10.489 -9.731 1.00 15.70 88 GLU A N 1
ATOM 725 C CA . GLU A 1 88 ? -26.327 10.740 -9.355 1.00 16.79 88 GLU A CA 1
ATOM 726 C C . GLU A 1 88 ? -27.116 11.437 -10.465 1.00 17.96 88 GLU A C 1
ATOM 727 O O . GLU A 1 88 ? -28.325 11.163 -10.663 1.00 21.50 88 GLU A O 1
ATOM 733 N N . ASP A 1 89 ? -26.467 12.378 -11.149 1.00 16.29 89 ASP A N 1
ATOM 734 C CA . ASP A 1 89 ? -27.210 13.249 -12.084 1.00 15.77 89 ASP A CA 1
ATOM 735 C C . ASP A 1 89 ? -27.282 12.690 -13.483 1.00 15.76 89 ASP A C 1
ATOM 736 O O . ASP A 1 89 ? -28.135 13.166 -14.269 1.00 18.25 89 ASP A O 1
ATOM 741 N N . TYR A 1 90 ? -26.489 11.705 -13.858 1.00 15.37 90 TYR A N 1
ATOM 742 C CA . TYR A 1 90 ? -26.660 11.117 -15.192 1.00 16.01 90 TYR A CA 1
ATOM 743 C C . TYR A 1 90 ? -28.016 10.412 -15.261 1.00 16.68 90 TYR A C 1
ATOM 744 O O . TYR A 1 90 ? -28.269 9.537 -14.428 1.00 20.76 90 TYR A O 1
ATOM 753 N N . GLY A 1 91 ? -28.858 10.822 -16.197 1.00 16.60 91 GLY A N 1
ATOM 754 C CA . GLY A 1 91 ? -30.222 10.296 -16.333 1.00 19.71 91 GLY A CA 1
ATOM 755 C C . GLY A 1 91 ? -31.240 11.104 -15.546 1.00 21.52 91 GLY A C 1
ATOM 756 O O . GLY A 1 91 ? -32.452 10.844 -15.600 1.00 29.73 91 GLY A O 1
ATOM 757 N N . GLN A 1 92 ? -30.822 12.100 -14.753 1.00 20.47 92 GLN A N 1
ATOM 758 C CA . GLN A 1 92 ? -31.782 12.906 -13.978 1.00 21.05 92 GLN A CA 1
ATOM 759 C C . GLN A 1 92 ? -31.740 14.362 -14.374 1.00 21.89 92 GLN A C 1
ATOM 760 O O . GLN A 1 92 ? -32.776 14.999 -14.440 1.00 27.55 92 GLN A O 1
ATOM 769 N N . ASP A 1 93 ? -30.552 14.882 -14.607 1.00 19.66 93 ASP A N 1
ATOM 770 C CA . ASP A 1 93 ? -30.410 16.253 -15.070 1.00 19.81 93 ASP A CA 1
ATOM 771 C C . ASP A 1 93 ? -30.294 16.227 -16.592 1.00 19.27 93 ASP A C 1
ATOM 772 O O . ASP A 1 93 ? -29.328 15.630 -17.069 1.00 18.71 93 ASP A O 1
ATOM 777 N N . PRO A 1 94 ? -31.211 16.796 -17.342 1.00 23.01 94 PRO A N 1
ATOM 778 C CA . PRO A 1 94 ? -31.157 16.708 -18.805 1.00 23.01 94 PRO A CA 1
ATOM 779 C C . PRO A 1 94 ? -29.861 17.282 -19.335 1.00 20.11 94 PRO A C 1
ATOM 780 O O . PRO A 1 94 ? -29.285 16.780 -20.310 1.00 23.51 94 PRO A O 1
ATOM 784 N N . SER A 1 95 ? -29.335 18.354 -18.765 1.00 22.92 95 SER A N 1
ATOM 785 C CA . SER A 1 95 ? -28.160 18.981 -19.385 1.00 22.00 95 SER A CA 1
ATOM 786 C C . SER A 1 95 ? -26.915 18.160 -19.114 1.00 20.82 95 SER A C 1
ATOM 787 O O . SER A 1 95 ? -26.118 17.939 -20.049 1.00 22.32 95 SER A O 1
ATOM 790 N N . PHE A 1 96 ? -26.706 17.671 -17.897 1.00 17.43 96 PHE A N 1
ATOM 791 C CA . PHE A 1 96 ? -25.536 16.817 -17.658 1.00 15.32 96 PHE A CA 1
ATOM 792 C C . PHE A 1 96 ? -25.641 15.517 -18.439 1.00 15.47 96 PHE A C 1
ATOM 793 O O . PHE A 1 96 ? -24.634 14.971 -18.934 1.00 16.92 96 PHE A O 1
ATOM 801 N N . THR A 1 97 ? -26.871 14.967 -18.564 1.00 14.80 97 THR A N 1
ATOM 802 C CA . THR A 1 97 ? -27.057 13.722 -19.336 1.00 15.40 97 THR A CA 1
ATOM 803 C C . THR A 1 97 ? -26.542 13.90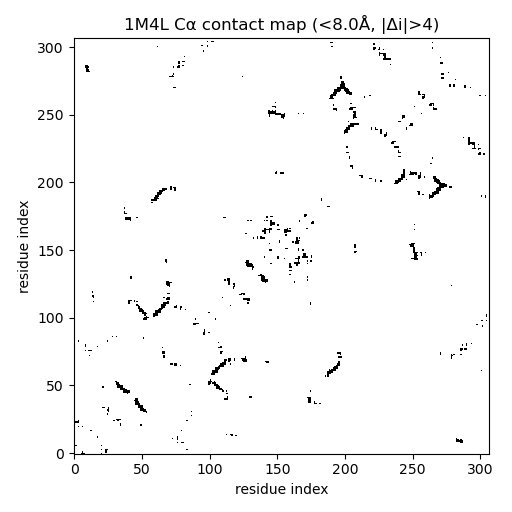8 -20.743 1.00 15.19 97 THR A C 1
ATOM 804 O O . THR A 1 97 ? -25.844 13.064 -21.300 1.00 16.78 97 THR A O 1
ATOM 808 N N . ALA A 1 98 ? -26.915 15.032 -21.364 1.00 16.16 98 ALA A N 1
ATOM 809 C CA . ALA A 1 98 ? -26.499 15.286 -22.768 1.00 16.93 98 ALA A CA 1
ATOM 810 C C . ALA A 1 98 ? -24.989 15.396 -22.887 1.00 15.97 98 ALA A C 1
ATOM 811 O O . ALA A 1 98 ? -24.397 14.993 -23.900 1.00 20.10 98 ALA A O 1
ATOM 813 N N . ILE A 1 99 ? -24.334 15.961 -21.853 1.00 15.95 99 ILE A N 1
ATOM 814 C CA . ILE A 1 99 ? -22.866 16.033 -21.886 1.00 16.36 99 ILE A CA 1
ATOM 815 C C . ILE A 1 99 ? -22.265 14.651 -21.849 1.00 15.05 99 ILE A C 1
ATOM 816 O O . ILE A 1 99 ? -21.435 14.320 -22.700 1.00 15.01 99 ILE A O 1
ATOM 821 N N . LEU A 1 100 ? -22.679 13.819 -20.892 1.00 13.87 100 LEU A N 1
ATOM 822 C CA . LEU A 1 100 ? -22.010 12.515 -20.802 1.00 14.23 100 LEU A CA 1
ATOM 823 C C . LEU A 1 100 ? -22.413 11.576 -21.924 1.00 14.66 100 LEU A C 1
ATOM 824 O O . LEU A 1 100 ? -21.683 10.612 -22.193 1.00 15.91 100 LEU A O 1
ATOM 829 N N . ASP A 1 101 ? -23.523 11.814 -22.602 1.00 15.89 101 ASP A N 1
ATOM 830 C CA . ASP A 1 101 ? -23.903 10.968 -23.753 1.00 16.55 101 ASP A CA 1
ATOM 831 C C . ASP A 1 101 ? -23.009 11.270 -24.950 1.00 16.90 101 ASP A C 1
ATOM 832 O O . ASP A 1 101 ? -23.004 10.441 -25.882 1.00 19.68 101 ASP A O 1
ATOM 837 N N . SER A 1 102 ? -22.232 12.362 -24.935 1.00 16.12 102 SER A N 1
ATOM 838 C CA . SER A 1 102 ? -21.395 12.733 -26.064 1.00 18.95 102 SER A CA 1
ATOM 839 C C . SER A 1 102 ? -19.919 12.932 -25.715 1.00 17.33 102 SER A C 1
ATOM 840 O O . SER A 1 102 ? -19.071 12.949 -26.637 1.00 18.93 102 SER A O 1
ATOM 843 N N . MET A 1 103 ? -19.582 13.110 -24.444 1.00 14.41 103 MET A N 1
ATOM 844 C CA . MET A 1 103 ? -18.224 13.416 -24.022 1.00 13.89 103 MET A CA 1
ATOM 845 C C . MET A 1 103 ? -17.825 12.569 -22.825 1.00 12.17 103 MET A C 1
ATOM 846 O O . MET A 1 103 ? -18.701 12.138 -22.069 1.00 15.09 103 MET A O 1
ATOM 851 N N . ASP A 1 104 ? -16.539 12.379 -22.683 1.00 11.58 104 ASP A N 1
ATOM 852 C CA . ASP A 1 104 ? -16.006 11.710 -21.494 1.00 11.91 104 ASP A CA 1
ATOM 853 C C . ASP A 1 104 ? -15.468 12.747 -20.527 1.00 11.31 104 ASP A C 1
ATOM 854 O O . ASP A 1 104 ? -14.997 13.815 -20.942 1.00 13.17 104 ASP A O 1
ATOM 859 N N . ILE A 1 105 ? -15.481 12.452 -19.231 1.00 10.63 105 ILE A N 1
ATOM 860 C CA . ILE A 1 105 ? -14.889 13.306 -18.197 1.00 10.31 105 ILE A CA 1
ATOM 861 C C . ILE A 1 105 ? -13.807 12.539 -17.451 1.00 10.17 105 ILE A C 1
ATOM 862 O O . ILE A 1 105 ? -14.030 11.392 -17.036 1.00 12.56 105 ILE A O 1
ATOM 867 N N . PHE A 1 106 ? -12.647 13.144 -17.311 1.00 9.82 106 PHE A N 1
ATOM 868 C CA . PHE A 1 106 ? -11.525 12.560 -16.559 1.00 9.66 106 PHE A CA 1
ATOM 869 C C . PHE A 1 106 ? -11.299 13.422 -15.339 1.00 9.70 106 PHE A C 1
ATOM 870 O O . PHE A 1 106 ? -11.079 14.627 -15.487 1.00 14.64 106 PHE A O 1
ATOM 878 N N . LEU A 1 107 ? -11.350 12.841 -14.153 1.00 8.97 107 LEU A N 1
ATOM 879 C CA . LEU A 1 107 ? -11.322 13.562 -12.870 1.00 8.74 107 LEU A CA 1
ATOM 880 C C . LEU A 1 107 ? -10.150 13.048 -12.030 1.00 8.64 107 LEU A C 1
ATOM 881 O O . LEU A 1 107 ? -10.119 11.863 -11.694 1.00 10.61 107 LEU A O 1
ATOM 886 N N . GLU A 1 108 ? -9.211 13.946 -11.721 1.00 8.37 108 GLU A N 1
ATOM 887 C CA . GLU A 1 108 ? -8.062 13.588 -10.893 1.00 8.26 108 GLU A CA 1
ATOM 888 C C . GLU A 1 108 ? -8.210 14.259 -9.517 1.00 8.07 108 GLU A C 1
ATOM 889 O O . GLU A 1 108 ? -7.994 15.455 -9.382 1.00 10.00 108 GLU A O 1
ATOM 895 N N . ILE A 1 109 ? -8.691 13.508 -8.500 1.00 8.71 109 ILE A N 1
ATOM 896 C CA . ILE A 1 109 ? -9.043 14.106 -7.229 1.00 8.42 109 ILE A CA 1
ATOM 897 C C . ILE A 1 109 ? -7.839 14.499 -6.374 1.00 8.54 109 ILE A C 1
ATOM 898 O O . ILE A 1 109 ? -7.885 15.497 -5.675 1.00 10.26 109 ILE A O 1
ATOM 903 N N . VAL A 1 110 ? -6.786 13.672 -6.439 1.00 9.12 110 VAL A N 1
ATOM 904 C CA . VAL A 1 110 ? -5.576 13.917 -5.620 1.00 9.84 110 VAL A CA 1
ATOM 905 C C . VAL A 1 110 ? -4.384 13.965 -6.561 1.00 9.27 110 VAL A C 1
ATOM 906 O O . VAL A 1 110 ? -3.705 13.004 -6.835 1.00 11.49 110 VAL A O 1
ATOM 910 N N . THR A 1 111 ? -4.104 15.160 -7.089 1.00 8.97 111 THR A N 1
ATOM 911 C CA . THR A 1 111 ? -3.074 15.293 -8.136 1.00 8.61 111 THR A CA 1
ATOM 912 C C . THR A 1 111 ? -1.684 15.204 -7.513 1.00 8.96 111 THR A C 1
ATOM 913 O O . THR A 1 111 ? -0.711 14.874 -8.193 1.00 11.29 111 THR A O 1
ATOM 917 N N . ASN A 1 112 ? -1.541 15.515 -6.217 1.00 8.54 112 ASN A N 1
ATOM 918 C CA . ASN A 1 112 ? -0.273 15.495 -5.486 1.00 8.66 112 ASN A CA 1
ATOM 919 C C . ASN A 1 112 ? -0.448 14.637 -4.234 1.00 8.48 112 ASN A C 1
ATOM 920 O O . ASN A 1 112 ? -0.627 15.177 -3.124 1.00 10.25 112 ASN A O 1
ATOM 925 N N . PRO A 1 113 ? -0.433 13.321 -4.368 1.00 9.46 113 PRO A N 1
ATOM 926 C CA . PRO A 1 113 ? -0.703 12.456 -3.199 1.00 9.92 113 PRO A CA 1
ATOM 927 C C . PRO A 1 113 ? 0.375 12.550 -2.150 1.00 9.21 113 PRO A C 1
ATOM 928 O O . PRO A 1 113 ? 0.020 12.433 -0.949 1.00 10.39 113 PRO A O 1
ATOM 932 N N . ASP A 1 114 ? 1.637 12.747 -2.520 1.00 9.52 114 ASP A N 1
ATOM 933 C CA . ASP A 1 114 ? 2.648 12.744 -1.437 1.00 10.08 114 ASP A CA 1
ATOM 934 C C . ASP A 1 114 ? 2.514 13.991 -0.574 1.00 9.63 114 ASP A C 1
ATOM 935 O O . ASP A 1 114 ? 2.633 13.935 0.663 1.00 11.14 114 ASP A O 1
ATOM 940 N N . GLY A 1 115 ? 2.265 15.158 -1.180 1.00 9.93 115 GLY A N 1
ATOM 941 C CA . GLY A 1 115 ? 2.033 16.366 -0.390 1.00 10.56 115 GLY A CA 1
ATOM 942 C C . GLY A 1 115 ? 0.822 16.169 0.455 1.00 10.02 115 GLY A C 1
ATOM 943 O O . GLY A 1 115 ? 0.759 16.650 1.591 1.00 11.58 115 GLY A O 1
ATOM 944 N N . PHE A 1 116 ? -0.251 15.548 -0.082 1.00 9.61 116 PHE A N 1
ATOM 945 C CA . PHE A 1 116 ? -1.477 15.401 0.686 1.00 9.97 116 PHE A CA 1
ATOM 946 C C . PHE A 1 116 ? -1.250 14.545 1.915 1.00 10.13 116 PHE A C 1
ATOM 947 O O . PHE A 1 116 ? -1.700 14.884 3.032 1.00 10.87 116 PHE A O 1
ATOM 955 N N . ALA A 1 117 ? -0.542 13.412 1.754 1.00 11.14 117 ALA A N 1
ATOM 956 C CA . ALA A 1 117 ? -0.249 12.586 2.945 1.00 11.57 117 ALA A CA 1
ATOM 957 C C . ALA A 1 117 ? 0.573 13.381 3.945 1.00 11.33 117 ALA A C 1
ATOM 958 O O . ALA A 1 117 ? 0.344 13.263 5.169 1.00 13.53 117 ALA A O 1
ATOM 960 N N . PHE A 1 118 ? 1.449 14.239 3.499 1.00 10.92 118 PHE A N 1
ATOM 961 C CA . PHE A 1 118 ? 2.308 15.033 4.395 1.00 11.21 118 PHE A CA 1
ATOM 962 C C . PHE A 1 118 ? 1.477 16.050 5.147 1.00 11.10 118 PHE A C 1
ATOM 963 O O . PHE A 1 118 ? 1.777 16.348 6.318 1.00 12.41 118 PHE A O 1
ATOM 971 N N . THR A 1 119 ? 0.429 16.589 4.508 1.00 11.00 119 THR A N 1
ATOM 972 C CA . THR A 1 119 ? -0.413 17.563 5.234 1.00 11.29 119 THR A CA 1
ATOM 973 C C . THR A 1 119 ? -1.184 16.894 6.368 1.00 11.51 119 THR A C 1
ATOM 974 O O . THR A 1 119 ? -1.553 17.585 7.314 1.00 15.35 119 THR A O 1
ATOM 978 N N . HIS A 1 120 ? -1.413 15.583 6.288 1.00 12.45 120 HIS A N 1
ATOM 979 C CA . HIS A 1 120 ? -2.098 14.878 7.405 1.00 13.52 120 HIS A CA 1
ATOM 980 C C . HIS A 1 120 ? -1.095 14.444 8.469 1.00 14.74 120 HIS A C 1
ATOM 981 O O . HIS A 1 120 ? -1.503 14.370 9.618 1.00 20.26 120 HIS A O 1
ATOM 988 N N . SER A 1 121 ? 0.133 14.123 8.086 1.00 16.18 121 SER A N 1
ATOM 989 C CA . SER A 1 121 ? 1.120 13.487 8.949 1.00 18.08 121 SER A CA 1
ATOM 990 C C . SER A 1 121 ? 1.933 14.521 9.723 1.00 18.19 121 SER A C 1
ATOM 991 O O . SER A 1 121 ? 2.192 14.264 10.917 1.00 22.85 121 SER A O 1
ATOM 994 N N . GLN A 1 122 ? 2.386 15.588 9.066 1.00 16.90 122 GLN A N 1
ATOM 995 C CA . GLN A 1 122 ? 3.457 16.448 9.538 1.00 16.18 122 GLN A CA 1
ATOM 996 C C . GLN A 1 122 ? 3.190 17.941 9.467 1.00 17.18 122 GLN A C 1
ATOM 997 O O . GLN A 1 122 ? 3.580 18.669 10.414 1.00 23.78 122 GLN A O 1
ATOM 1003 N N . ASN A 1 123 ? 2.605 18.436 8.383 1.00 14.20 123 ASN A N 1
ATOM 1004 C CA . ASN A 1 123 ? 2.547 19.902 8.206 1.00 13.77 123 ASN A CA 1
ATOM 1005 C C . ASN A 1 123 ? 1.322 20.210 7.367 1.00 12.70 123 ASN A C 1
ATOM 1006 O O . ASN A 1 123 ? 1.316 20.049 6.126 1.00 13.53 123 ASN A O 1
ATOM 1011 N N . ARG A 1 124 ? 0.282 20.679 8.025 1.00 13.38 124 ARG A N 1
ATOM 1012 C CA . ARG A 1 124 ? -0.977 20.978 7.374 1.00 12.63 124 ARG A CA 1
ATOM 1013 C C . ARG A 1 124 ? -0.889 21.979 6.220 1.00 11.96 124 ARG A C 1
ATOM 1014 O O . ARG A 1 124 ? -1.755 21.958 5.335 1.00 12.83 124 ARG A O 1
ATOM 1022 N N . LEU A 1 125 ? 0.093 22.856 6.237 1.00 12.88 125 LEU A N 1
ATOM 1023 C CA . LEU A 1 125 ? 0.195 23.918 5.243 1.00 12.72 125 LEU A CA 1
ATOM 1024 C C . LEU A 1 125 ? 1.169 23.597 4.120 1.00 12.45 125 LEU A C 1
ATOM 1025 O O . LEU A 1 125 ? 1.506 24.498 3.332 1.00 15.53 125 LEU A O 1
ATOM 1030 N N . TRP A 1 126 ? 1.661 22.367 3.995 1.00 12.44 126 TRP A N 1
ATOM 1031 C CA . TRP A 1 126 ? 2.565 22.010 2.896 1.00 11.77 126 TRP A CA 1
ATOM 1032 C C . TRP A 1 126 ? 1.852 22.102 1.552 1.00 11.31 126 TRP A C 1
ATOM 1033 O O . TRP A 1 126 ? 0.725 21.630 1.409 1.00 13.48 126 TRP A O 1
ATOM 1044 N N . ARG A 1 127 ? 2.484 22.704 0.541 1.00 11.48 127 ARG A N 1
ATOM 1045 C CA . ARG A 1 127 ? 1.823 22.822 -0.753 1.00 12.09 127 ARG A CA 1
ATOM 1046 C C . ARG A 1 127 ? 2.580 22.105 -1.867 1.00 10.52 127 ARG A C 1
ATOM 1047 O O . ARG A 1 127 ? 1.930 21.810 -2.894 1.00 12.55 127 ARG A O 1
ATOM 1055 N N . LYS A 1 128 ? 3.888 21.842 -1.739 1.00 10.55 128 LYS A N 1
ATOM 1056 C CA . LYS A 1 128 ? 4.714 21.344 -2.859 1.00 9.78 128 LYS A CA 1
ATOM 1057 C C . LYS A 1 128 ? 4.613 19.829 -2.976 1.00 9.29 128 LYS A C 1
ATOM 1058 O O . LYS A 1 128 ? 3.918 19.162 -2.187 1.00 10.99 128 LYS A O 1
ATOM 1064 N N . THR A 1 129 ? 5.297 19.291 -3.966 1.00 9.78 129 THR A N 1
ATOM 1065 C CA . THR A 1 129 ? 5.534 17.854 -4.019 1.00 9.83 129 THR A CA 1
ATOM 1066 C C . THR A 1 129 ? 6.521 17.474 -2.903 1.00 9.90 129 THR A C 1
ATOM 1067 O O . THR A 1 129 ? 6.881 18.319 -2.043 1.00 11.50 129 THR A O 1
ATOM 1071 N N . ARG A 1 130 ? 6.990 16.231 -2.893 1.00 11.11 130 ARG A N 1
ATOM 1072 C CA . ARG A 1 130 ? 7.947 15.779 -1.867 1.00 11.32 130 ARG A CA 1
ATOM 1073 C C . ARG A 1 130 ? 9.227 15.251 -2.498 1.00 11.09 130 ARG A C 1
ATOM 1074 O O . ARG A 1 130 ? 9.958 14.468 -1.919 1.00 14.68 130 ARG A O 1
ATOM 1082 N N . SER A 1 131 ? 9.566 15.702 -3.739 1.00 12.29 131 SER A N 1
ATOM 1083 C CA . SER A 1 131 ? 10.780 15.255 -4.412 1.00 13.27 131 SER A CA 1
ATOM 1084 C C . SER A 1 131 ? 12.008 15.857 -3.747 1.00 12.77 131 SER A C 1
ATOM 1085 O O . SER A 1 131 ? 12.001 16.929 -3.194 1.00 15.01 131 SER A O 1
ATOM 1088 N N . VAL A 1 132 ? 13.128 15.118 -3.801 1.00 17.72 132 VAL A N 1
ATOM 1089 C CA . VAL A 1 132 ? 14.306 15.682 -3.117 1.00 23.82 132 VAL A CA 1
ATOM 1090 C C . VAL A 1 132 ? 15.287 16.069 -4.216 1.00 31.96 132 VAL A C 1
ATOM 1091 O O . VAL A 1 132 ? 15.389 15.273 -5.179 1.00 38.20 132 VAL A O 1
ATOM 1095 N N . THR A 1 133 ? 15.983 17.201 -4.132 1.00 45.07 133 THR A N 1
ATOM 1096 C CA . THR A 1 133 ? 17.114 17.446 -5.030 1.00 58.85 133 THR A CA 1
ATOM 1097 C C . THR A 1 133 ? 18.443 17.449 -4.241 1.00 59.52 133 THR A C 1
ATOM 1098 O O . THR A 1 133 ? 18.564 17.777 -3.065 1.00 57.12 133 THR A O 1
ATOM 1102 N N . SER A 1 134 ? 19.494 17.061 -4.957 1.00 61.37 134 SER A N 1
ATOM 1103 C CA A SER A 1 134 ? 20.768 16.891 -4.269 0.86 59.40 134 SER A CA 1
ATOM 1104 C CA B SER A 1 134 ? 20.785 16.893 -4.303 0.14 59.91 134 SER A CA 1
ATOM 1105 C C . SER A 1 134 ? 21.430 18.209 -3.907 1.00 56.38 134 SER A C 1
ATOM 1106 O O . SER A 1 134 ? 22.322 18.216 -3.041 1.00 72.49 134 SER A O 1
ATOM 1111 N N . SER A 1 135 ? 21.051 19.338 -4.529 1.00 60.53 135 SER A N 1
ATOM 1112 C CA . SER A 1 135 ? 21.878 20.495 -4.117 1.00 62.96 135 SER A CA 1
ATOM 1113 C C . SER A 1 135 ? 21.325 21.189 -2.876 1.00 59.21 135 SER A C 1
ATOM 1114 O O . SER A 1 135 ? 21.886 22.231 -2.520 1.00 67.34 135 SER A O 1
ATOM 1117 N N . SER A 1 136 ? 20.304 20.623 -2.247 1.00 47.03 136 SER A N 1
ATOM 1118 C CA . SER A 1 136 ? 19.618 21.293 -1.149 1.00 41.61 136 SER A CA 1
ATOM 1119 C C . SER A 1 136 ? 19.130 20.342 -0.079 1.00 38.76 136 SER A C 1
ATOM 1120 O O . SER A 1 136 ? 18.908 19.177 -0.425 1.00 42.09 136 SER A O 1
ATOM 1123 N N . LEU A 1 137 ? 18.946 20.806 1.173 1.00 41.24 137 LEU A N 1
ATOM 1124 C CA . LEU A 1 137 ? 18.161 20.001 2.097 1.00 44.05 137 LEU A CA 1
ATOM 1125 C C . LEU A 1 137 ? 16.676 20.393 1.995 1.00 34.98 137 LEU A C 1
ATOM 1126 O O . LEU A 1 137 ? 15.823 19.813 2.673 1.00 38.83 137 LEU A O 1
ATOM 1131 N N . CYS A 1 138 ? 16.293 21.366 1.200 1.00 27.24 138 CYS A N 1
ATOM 1132 C CA . CYS A 1 138 ? 14.858 21.636 1.022 1.00 22.11 138 CYS A CA 1
ATOM 1133 C C . CYS A 1 138 ? 14.222 20.596 0.104 1.00 19.08 138 CYS A C 1
ATOM 1134 O O . CYS A 1 138 ? 14.867 20.044 -0.808 1.00 26.32 138 CYS A O 1
ATOM 1137 N N . VAL A 1 139 ? 12.968 20.327 0.340 1.00 15.83 139 VAL A N 1
ATOM 1138 C CA . VAL A 1 139 ? 12.185 19.321 -0.381 1.00 14.56 139 VAL A CA 1
ATOM 1139 C C . VAL A 1 139 ? 11.095 19.947 -1.238 1.00 12.71 139 VAL A C 1
ATOM 1140 O O . VAL A 1 139 ? 10.458 20.906 -0.788 1.00 14.34 139 VAL A O 1
ATOM 1144 N N . GLY A 1 140 ? 10.837 19.396 -2.424 1.00 12.71 140 GLY A N 1
ATOM 1145 C CA . GLY A 1 140 ? 9.591 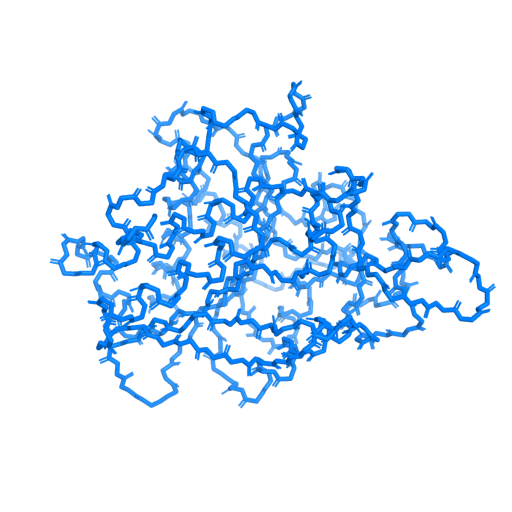19.657 -3.128 1.00 13.35 140 GLY A CA 1
ATOM 1146 C C . GLY A 1 140 ? 9.654 20.767 -4.115 1.00 10.85 140 GLY A C 1
ATOM 1147 O O . GLY A 1 140 ? 10.441 21.735 -4.020 1.00 12.00 140 GLY A O 1
ATOM 1148 N N . VAL A 1 141 ? 8.719 20.680 -5.060 1.00 10.63 141 VAL A N 1
ATOM 1149 C CA . VAL A 1 141 ? 8.528 21.640 -6.168 1.00 9.95 141 VAL A CA 1
ATOM 1150 C C . VAL A 1 141 ? 7.089 22.137 -6.136 1.00 9.27 141 VAL A C 1
ATOM 1151 O O . VAL A 1 141 ? 6.170 21.345 -5.818 1.00 10.89 141 VAL A O 1
ATOM 1155 N N . ASP A 1 142 ? 6.833 23.396 -6.513 1.00 9.76 142 ASP A N 1
ATOM 1156 C CA . ASP A 1 142 ? 5.457 23.841 -6.741 1.00 9.11 142 ASP A CA 1
ATOM 1157 C C . ASP A 1 142 ? 5.024 23.262 -8.074 1.00 9.04 142 ASP A C 1
ATOM 1158 O O . ASP A 1 142 ? 5.486 23.703 -9.152 1.00 10.42 142 ASP A O 1
ATOM 1163 N N . ALA A 1 143 ? 4.152 22.237 -8.043 1.00 9.01 143 ALA A N 1
ATOM 1164 C CA . ALA A 1 143 ? 3.833 21.533 -9.289 1.00 9.73 143 ALA A CA 1
ATOM 1165 C C . ALA A 1 143 ? 3.044 22.435 -10.256 1.00 9.33 143 ALA A C 1
ATOM 1166 O O . ALA A 1 143 ? 2.959 22.083 -11.441 1.00 12.67 143 ALA A O 1
ATOM 1168 N N . ASN A 1 144 ? 2.476 23.550 -9.774 1.00 9.05 144 ASN A N 1
ATOM 1169 C CA . ASN A 1 144 ? 1.816 24.454 -10.733 1.00 9.22 144 ASN A CA 1
ATOM 1170 C C . ASN A 1 144 ? 2.745 25.539 -11.232 1.00 9.07 144 ASN A C 1
ATOM 1171 O O . ASN A 1 144 ? 2.276 26.517 -11.785 1.00 10.67 144 ASN A O 1
ATOM 1176 N N . ARG A 1 145 ? 4.037 25.330 -11.108 1.00 9.32 145 ARG A N 1
ATOM 1177 C CA . ARG A 1 145 ? 5.075 26.179 -11.746 1.00 9.46 145 ARG A CA 1
ATOM 1178 C C . ARG A 1 145 ? 6.016 25.320 -12.544 1.00 9.16 145 ARG A C 1
ATOM 1179 O O . ARG A 1 145 ? 7.049 25.820 -13.030 1.00 11.66 145 ARG A O 1
ATOM 1187 N N . ASN A 1 146 ? 5.725 24.025 -12.723 1.00 9.31 146 ASN A N 1
ATOM 1188 C CA . ASN A 1 146 ? 6.627 23.072 -13.347 1.00 9.78 146 ASN A CA 1
ATOM 1189 C C . ASN A 1 146 ? 6.255 22.740 -14.786 1.00 10.14 146 ASN A C 1
ATOM 1190 O O . ASN A 1 146 ? 6.941 21.913 -15.395 1.00 12.70 146 ASN A O 1
ATOM 1195 N N . TRP A 1 147 ? 5.211 23.325 -15.339 1.00 10.43 147 TRP A N 1
ATOM 1196 C CA . TRP A 1 147 ? 4.725 22.967 -16.673 1.00 10.60 147 TRP A CA 1
ATOM 1197 C C . TRP A 1 147 ? 5.511 23.724 -17.747 1.00 10.92 147 TRP A C 1
ATOM 1198 O O . TRP A 1 147 ? 6.072 24.790 -17.491 1.00 12.10 147 TRP A O 1
ATOM 1209 N N . ASP A 1 148 ? 5.529 23.191 -18.977 1.00 12.15 148 ASP A N 1
ATOM 1210 C CA . ASP A 1 148 ? 6.279 23.783 -20.075 1.00 13.16 148 ASP A CA 1
ATOM 1211 C C . ASP A 1 148 ? 5.486 24.909 -20.720 1.00 14.32 148 ASP A C 1
ATOM 1212 O O . ASP A 1 148 ? 5.010 24.792 -21.854 1.00 18.32 148 ASP A O 1
ATOM 1217 N N . ALA A 1 149 ? 5.352 25.993 -20.008 1.00 13.77 149 ALA A N 1
ATOM 1218 C CA . ALA A 1 149 ? 4.668 27.194 -20.478 1.00 13.63 149 ALA A CA 1
ATOM 1219 C C . ALA A 1 149 ? 5.348 28.373 -19.798 1.00 12.94 149 ALA A C 1
ATOM 1220 O O . ALA A 1 149 ? 5.114 28.695 -18.615 1.00 15.90 149 ALA A O 1
ATOM 1222 N N . GLY A 1 150 ? 6.233 28.998 -20.578 1.00 14.10 150 GLY A N 1
ATOM 1223 C CA . GLY A 1 150 ? 7.065 30.032 -19.991 1.00 14.73 150 GLY A CA 1
ATOM 1224 C C . GLY A 1 150 ? 7.881 29.525 -18.808 1.00 14.26 150 GLY A C 1
ATOM 1225 O O . GLY A 1 150 ? 8.146 30.269 -17.835 1.00 16.08 150 GLY A O 1
ATOM 1226 N N . PHE A 1 151 ? 8.331 28.257 -18.853 1.00 14.30 151 PHE A N 1
ATOM 1227 C CA . PHE A 1 151 ? 9.026 27.677 -17.695 1.00 14.00 151 PHE A CA 1
ATOM 1228 C C . PHE A 1 151 ? 10.231 28.517 -17.308 1.00 15.27 151 PHE A C 1
ATOM 1229 O O . PHE A 1 151 ? 11.074 28.810 -18.162 1.00 18.45 151 PHE A O 1
ATOM 1237 N N . GLY A 1 152 ? 10.338 28.778 -16.010 1.00 15.25 152 GLY A N 1
ATOM 1238 C CA . GLY A 1 152 ? 11.474 29.454 -15.418 1.00 17.13 152 GLY A CA 1
ATOM 1239 C C . GLY A 1 152 ? 11.516 30.950 -15.605 1.00 20.29 152 GLY A C 1
ATOM 1240 O O . GLY A 1 152 ? 12.488 31.592 -15.179 1.00 25.63 152 GLY A O 1
ATOM 1241 N N . LYS A 1 153 ? 10.469 31.499 -16.242 1.00 20.14 153 LYS A N 1
ATOM 1242 C CA . LYS A 1 153 ? 10.351 32.944 -16.392 1.00 24.14 153 LYS A CA 1
ATOM 1243 C C . LYS A 1 153 ? 9.843 33.564 -15.101 1.00 23.69 153 LYS A C 1
ATOM 1244 O O . LYS A 1 153 ? 9.490 32.829 -14.165 1.00 22.79 153 LYS A O 1
ATOM 1250 N N . ALA A 1 154 ? 9.814 34.876 -15.092 1.00 27.48 154 ALA A N 1
ATOM 1251 C CA . ALA A 1 154 ? 9.357 35.597 -13.886 1.00 27.99 154 ALA A CA 1
ATOM 1252 C C . ALA A 1 154 ? 8.039 35.062 -13.339 1.00 24.65 154 ALA A C 1
ATOM 1253 O O . ALA A 1 154 ? 7.150 34.685 -14.150 1.00 31.02 154 ALA A O 1
ATOM 1255 N N . GLY A 1 155 ? 7.883 35.031 -12.012 1.00 27.25 155 GLY A N 1
ATOM 1256 C CA . GLY A 1 155 ? 6.635 34.562 -11.383 1.00 26.86 155 GLY A CA 1
ATOM 1257 C C . GLY A 1 155 ? 6.820 33.133 -10.965 1.00 23.54 155 GLY A C 1
ATOM 1258 O O . GLY A 1 155 ? 5.847 32.403 -10.858 1.00 22.29 155 GLY A O 1
ATOM 1259 N N . ALA A 1 156 ? 8.014 32.693 -10.760 1.00 19.35 156 ALA A N 1
ATOM 1260 C CA . ALA A 1 156 ? 8.378 31.435 -10.161 1.00 15.10 156 ALA A CA 1
ATOM 1261 C C . ALA A 1 156 ? 9.782 31.632 -9.604 1.00 16.37 156 ALA A C 1
ATOM 1262 O O . ALA A 1 156 ? 10.475 32.537 -10.039 1.00 25.05 156 ALA A O 1
ATOM 1264 N N . SER A 1 157 ? 10.199 30.799 -8.675 1.00 18.25 157 SER A N 1
ATOM 1265 C CA . SER A 1 157 ? 11.491 30.916 -8.032 1.00 17.16 157 SER A CA 1
ATOM 1266 C C . SER A 1 157 ? 12.413 29.805 -8.465 1.00 15.22 157 SER A C 1
ATOM 1267 O O . SER A 1 157 ? 11.976 28.637 -8.576 1.00 16.10 157 SER A O 1
ATOM 1270 N N . SER A 1 158 ? 13.679 30.078 -8.615 1.00 16.93 158 SER A N 1
ATOM 1271 C CA . SER A 1 158 ? 14.712 29.097 -8.882 1.00 18.71 158 SER A CA 1
ATOM 1272 C C . SER A 1 158 ? 15.351 28.577 -7.611 1.00 18.11 158 SER A C 1
ATOM 1273 O O . SER A 1 158 ? 16.263 27.787 -7.750 1.00 22.12 158 SER A O 1
ATOM 1276 N N . SER A 1 159 ? 14.923 29.003 -6.433 1.00 17.27 159 SER A N 1
ATOM 1277 C CA . SER A 1 159 ? 15.472 28.513 -5.143 1.00 17.32 159 SER A CA 1
ATOM 1278 C C . SER A 1 159 ? 14.734 27.280 -4.650 1.00 15.47 159 SER A C 1
ATOM 1279 O O . SER A 1 159 ? 13.508 27.375 -4.457 1.00 15.17 159 SER A O 1
ATOM 1282 N N . PRO A 1 160 ? 15.403 26.153 -4.450 1.00 15.30 160 PRO A N 1
ATOM 1283 C CA . PRO A 1 160 ? 14.668 24.951 -4.041 1.00 14.97 160 PRO A CA 1
ATOM 1284 C C . PRO A 1 160 ? 13.911 25.115 -2.759 1.00 14.27 160 PRO A C 1
ATOM 1285 O O . PRO A 1 160 ? 12.942 24.369 -2.537 1.00 17.57 160 PRO A O 1
ATOM 1289 N N . CYS A 1 161 ? 14.344 25.991 -1.849 1.00 15.87 161 CYS A N 1
ATOM 1290 C CA . CYS A 1 161 ? 13.612 26.171 -0.596 1.00 16.12 161 CYS A CA 1
ATOM 1291 C C . CYS A 1 161 ? 12.371 27.037 -0.706 1.00 16.73 161 CYS A C 1
ATOM 1292 O O . CYS A 1 161 ? 11.592 27.106 0.274 1.00 20.15 161 CYS A O 1
ATOM 1295 N N . SER A 1 162 ? 12.167 27.709 -1.834 1.00 14.62 162 SER A N 1
ATOM 1296 C CA . SER A 1 162 ? 10.996 28.576 -1.968 1.00 14.53 162 SER A CA 1
ATOM 1297 C C . SER A 1 162 ? 9.711 27.779 -2.073 1.00 13.97 162 SER A C 1
ATOM 1298 O O . SER A 1 162 ? 9.667 26.688 -2.656 1.00 13.21 162 SER A O 1
ATOM 1301 N N . GLU A 1 163 ? 8.622 28.354 -1.578 1.00 16.86 163 GLU A N 1
ATOM 1302 C CA . GLU A 1 163 ? 7.318 27.740 -1.756 1.00 16.05 163 GLU A CA 1
ATOM 1303 C C . GLU A 1 163 ? 6.877 27.743 -3.203 1.00 14.00 163 GLU A C 1
ATOM 1304 O O . GLU A 1 163 ? 5.952 27.003 -3.569 1.00 15.70 163 GLU A O 1
ATOM 1310 N N . THR A 1 164 ? 7.507 28.561 -4.062 1.00 13.49 164 THR A N 1
ATOM 1311 C CA . THR A 1 164 ? 7.141 28.638 -5.482 1.00 12.91 164 THR A CA 1
ATOM 1312 C C . THR A 1 164 ? 8.282 28.152 -6.362 1.00 11.93 164 THR A C 1
ATOM 1313 O O . THR A 1 164 ? 8.402 28.532 -7.536 1.00 13.99 164 THR A O 1
ATOM 1317 N N . TYR A 1 165 ? 9.117 27.243 -5.821 1.00 11.73 165 TYR A N 1
ATOM 1318 C CA . TYR A 1 165 ? 10.166 26.670 -6.643 1.00 11.16 165 TYR A CA 1
ATOM 1319 C C . TYR A 1 165 ? 9.654 25.968 -7.871 1.00 10.52 165 TYR A C 1
ATOM 1320 O O . TYR A 1 165 ? 8.786 25.096 -7.756 1.00 11.81 165 TYR A O 1
ATOM 1329 N N . HIS A 1 166 ? 10.211 26.241 -9.058 1.00 11.54 166 HIS A N 1
ATOM 1330 C CA . HIS A 1 166 ? 9.697 25.679 -10.318 1.00 11.62 166 HIS A CA 1
ATOM 1331 C C . HIS A 1 166 ? 10.307 24.318 -10.618 1.00 11.42 166 HIS A C 1
ATOM 1332 O O . HIS A 1 166 ? 9.791 23.665 -11.540 1.00 13.46 166 HIS A O 1
ATOM 1339 N N . GLY A 1 167 ? 11.339 23.846 -9.940 1.00 12.65 167 GLY A N 1
ATOM 1340 C CA . GLY A 1 167 ? 11.959 22.559 -10.237 1.00 13.79 167 GLY A CA 1
ATOM 1341 C C . GLY A 1 167 ? 13.119 22.722 -11.179 1.00 14.24 167 GLY A C 1
ATOM 1342 O O . GLY A 1 167 ? 13.407 23.789 -11.718 1.00 16.32 167 GLY A O 1
ATOM 1343 N N . LYS A 1 168 ? 13.811 21.613 -11.424 1.00 17.06 168 LYS A N 1
ATOM 1344 C CA . LYS A 1 168 ? 15.056 21.698 -12.198 1.00 18.82 168 LYS A CA 1
ATOM 1345 C C . LYS A 1 168 ? 14.819 21.935 -13.689 1.00 16.51 168 LYS A C 1
ATOM 1346 O O . LYS A 1 168 ? 15.641 22.614 -14.363 1.00 22.00 168 LYS A O 1
ATOM 1352 N N . TYR A 1 169 ? 13.732 21.414 -14.239 1.00 14.95 169 TYR A N 1
ATOM 1353 C CA . TYR A 1 169 ? 13.429 21.602 -15.648 1.00 14.31 169 TYR A CA 1
ATOM 1354 C C . TYR A 1 169 ? 11.941 21.339 -15.834 1.00 13.54 169 TYR A C 1
ATOM 1355 O O . TYR A 1 169 ? 11.309 20.731 -14.968 1.00 13.86 169 TYR A O 1
ATOM 1364 N N . ALA A 1 170 ? 11.386 21.803 -16.968 1.00 14.36 170 ALA A N 1
ATOM 1365 C CA . ALA A 1 170 ? 9.954 21.605 -17.139 1.00 15.17 170 ALA A CA 1
ATOM 1366 C C . ALA A 1 170 ? 9.598 20.119 -17.095 1.00 13.05 170 ALA A C 1
ATOM 1367 O O . ALA A 1 170 ? 10.308 19.299 -17.708 1.00 16.44 170 ALA A O 1
ATOM 1369 N N . ASN A 1 171 ? 8.481 19.792 -16.461 1.00 13.22 171 ASN A N 1
ATOM 1370 C CA . ASN A 1 171 ? 7.990 18.433 -16.358 1.00 14.00 171 ASN A CA 1
ATOM 1371 C C . ASN A 1 171 ? 8.925 17.539 -15.556 1.00 13.61 171 ASN A C 1
ATOM 1372 O O . ASN A 1 171 ? 8.823 16.303 -15.648 1.00 17.60 171 ASN A O 1
ATOM 1377 N N . SER A 1 172 ? 9.766 18.075 -14.719 1.00 13.09 172 SER A N 1
ATOM 1378 C CA . SER A 1 172 ? 10.631 17.257 -13.865 1.00 13.53 172 SER A CA 1
ATOM 1379 C C . SER A 1 172 ? 9.804 16.455 -12.874 1.00 13.12 172 SER A C 1
ATOM 1380 O O . SER A 1 172 ? 10.224 15.352 -12.518 1.00 15.63 172 SER A O 1
ATOM 1383 N N . GLU A 1 173 ? 8.648 16.935 -12.419 1.00 10.31 173 GLU A N 1
ATOM 1384 C CA . GLU A 1 173 ? 7.902 16.233 -11.389 1.00 9.74 173 GLU A CA 1
ATOM 1385 C C . GLU A 1 173 ? 7.065 15.160 -12.045 1.00 9.95 173 GLU A C 1
ATOM 1386 O O . GLU A 1 173 ? 6.314 15.443 -12.985 1.00 10.42 173 GLU A O 1
ATOM 1392 N N . VAL A 1 174 ? 7.155 13.934 -11.544 1.00 10.51 174 VAL A N 1
ATOM 1393 C CA . VAL A 1 174 ? 6.415 12.828 -12.184 1.00 11.15 174 VAL A CA 1
ATOM 1394 C C . VAL A 1 174 ? 4.924 13.078 -12.082 1.00 10.44 174 VAL A C 1
ATOM 1395 O O . VAL A 1 174 ? 4.173 12.603 -12.929 1.00 12.43 174 VAL A O 1
ATOM 1399 N N . GLU A 1 175 ? 4.443 13.826 -11.051 1.00 10.64 175 GLU A N 1
ATOM 1400 C CA . GLU A 1 175 ? 3.018 14.108 -10.966 1.00 10.39 175 GLU A CA 1
ATOM 1401 C C . GLU A 1 175 ? 2.537 14.959 -12.124 1.00 10.63 175 GLU A C 1
ATOM 1402 O O . GLU A 1 175 ? 1.381 14.882 -12.510 1.00 14.58 175 GLU A O 1
ATOM 1408 N N . VAL A 1 176 ? 3.425 15.822 -12.654 1.00 10.00 176 VAL A N 1
ATOM 1409 C CA . VAL A 1 176 ? 3.090 16.673 -13.811 1.00 9.30 176 VAL A CA 1
ATOM 1410 C C . VAL A 1 176 ? 3.307 15.918 -15.101 1.00 9.16 176 VAL A C 1
ATOM 1411 O O . VAL A 1 176 ? 2.419 15.879 -15.978 1.00 10.14 176 VAL A O 1
ATOM 1415 N N . LYS A 1 177 ? 4.422 15.233 -15.240 1.00 10.41 177 LYS A N 1
ATOM 1416 C CA . LYS A 1 177 ? 4.688 14.522 -16.516 1.00 10.50 177 LYS A CA 1
ATOM 1417 C C . LYS A 1 177 ? 3.661 13.452 -16.730 1.00 10.63 177 LYS A C 1
ATOM 1418 O O . LYS A 1 177 ? 3.283 13.187 -17.899 1.00 11.57 177 LYS A O 1
ATOM 1424 N N . SER A 1 178 ? 3.099 12.836 -15.687 1.00 10.45 178 SER A N 1
ATOM 1425 C CA . SER A 1 178 ? 2.082 11.771 -15.889 1.00 10.63 178 SER A CA 1
ATOM 1426 C C . SER A 1 178 ? 0.868 12.351 -16.572 1.00 10.39 178 SER A C 1
ATOM 1427 O O . SER A 1 178 ? 0.247 11.698 -17.421 1.00 11.37 178 SER A O 1
ATOM 1430 N N . ILE A 1 179 ? 0.483 13.585 -16.195 1.00 10.01 179 ILE A N 1
ATOM 1431 C CA . ILE A 1 179 ? -0.679 14.216 -16.810 1.00 9.57 179 ILE A CA 1
ATOM 1432 C C . ILE A 1 179 ? -0.365 14.591 -18.235 1.00 9.72 179 ILE A C 1
ATOM 1433 O O . ILE A 1 179 ? -1.135 14.368 -19.179 1.00 11.30 179 ILE A O 1
ATOM 1438 N N . VAL A 1 180 ? 0.821 15.237 -18.426 1.00 10.18 180 VAL A N 1
ATOM 1439 C CA . VAL A 1 180 ? 1.230 15.651 -19.775 1.00 10.28 180 VAL A CA 1
ATOM 1440 C C . VAL A 1 180 ? 1.182 14.494 -20.762 1.00 10.04 180 VAL A C 1
ATOM 1441 O O . VAL A 1 180 ? 0.627 14.570 -21.865 1.00 11.36 180 VAL A O 1
ATOM 1445 N N . ASP A 1 181 ? 1.773 13.364 -20.379 1.00 10.26 181 ASP A N 1
ATOM 1446 C CA . ASP A 1 181 ? 1.824 12.217 -21.300 1.00 11.76 181 ASP A CA 1
ATOM 1447 C C . ASP A 1 181 ? 0.445 11.672 -21.604 1.00 11.30 181 ASP A C 1
ATOM 1448 O O . ASP A 1 181 ? 0.154 11.315 -22.761 1.00 12.73 181 ASP A O 1
ATOM 1453 N N . PHE A 1 182 ? -0.389 11.625 -20.557 1.00 11.13 182 PHE A N 1
ATOM 1454 C CA . PHE A 1 182 ? -1.729 11.108 -20.740 1.00 11.16 182 PHE A CA 1
ATOM 1455 C C . PHE A 1 182 ? -2.543 11.985 -21.675 1.00 10.85 182 PHE A C 1
ATOM 1456 O O . PHE A 1 182 ? -3.222 11.509 -22.609 1.00 12.55 182 PHE A O 1
ATOM 1464 N N . VAL A 1 183 ? -2.490 13.305 -21.463 1.00 10.50 183 VAL A N 1
ATOM 1465 C CA . VAL A 1 183 ? -3.290 14.226 -22.314 1.00 11.78 183 VAL A CA 1
ATOM 1466 C C . VAL A 1 183 ? -2.755 14.228 -23.744 1.00 12.10 183 VAL A C 1
ATOM 1467 O O . VAL A 1 183 ? -3.531 14.238 -24.704 1.00 14.06 183 VAL A O 1
ATOM 1471 N N . LYS A 1 184 ? -1.441 14.205 -23.936 1.00 12.54 184 LYS A N 1
ATOM 1472 C CA . LYS A 1 184 ? -0.866 14.200 -25.303 1.00 13.44 184 LYS A CA 1
ATOM 1473 C C . LYS A 1 184 ? -1.221 12.915 -26.032 1.00 13.91 184 LYS A C 1
ATOM 1474 O O . LYS A 1 184 ? -1.583 12.884 -27.207 1.00 17.01 184 LYS A O 1
ATOM 1480 N N . ASP A 1 185 ? -1.147 11.763 -25.345 1.00 12.77 185 ASP A N 1
ATOM 1481 C CA . ASP A 1 185 ? -1.447 10.492 -25.978 1.00 13.59 185 ASP A CA 1
ATOM 1482 C C . ASP A 1 185 ? -2.918 10.443 -26.366 1.00 15.04 185 ASP A C 1
ATOM 1483 O O . ASP A 1 185 ? -3.299 9.857 -27.397 1.00 18.79 185 ASP A O 1
ATOM 1488 N N . HIS A 1 186 ? -3.787 11.002 -25.540 1.00 14.32 186 HIS A N 1
ATOM 1489 C CA . HIS A 1 186 ? -5.243 10.924 -25.799 1.00 14.20 186 HIS A CA 1
ATOM 1490 C C . HIS A 1 186 ? -5.543 11.745 -27.026 1.00 16.10 186 HIS A C 1
ATOM 1491 O O . HIS A 1 186 ? -6.260 11.276 -27.922 1.00 20.12 186 HIS A O 1
ATOM 1498 N N . GLY A 1 187 ? -5.127 13.001 -27.033 1.00 15.80 187 GLY A N 1
ATOM 1499 C CA . GLY A 1 187 ? -5.233 13.871 -28.201 1.00 19.23 187 GLY A CA 1
ATOM 1500 C C . GLY A 1 187 ? -6.595 14.474 -28.454 1.00 17.82 187 GLY A C 1
ATOM 1501 O O . GLY A 1 187 ? -6.706 15.182 -29.449 1.00 22.68 187 GLY A O 1
ATOM 1502 N N . ASN A 1 188 ? -7.622 14.189 -27.634 1.00 16.05 188 ASN A N 1
ATOM 1503 C CA . ASN A 1 188 ? -8.937 14.742 -27.940 1.00 15.83 188 ASN A CA 1
ATOM 1504 C C . ASN A 1 188 ? -9.585 15.426 -26.736 1.00 11.79 188 ASN A C 1
ATOM 1505 O O . ASN A 1 188 ? -10.797 15.382 -26.574 1.00 15.27 188 ASN A O 1
ATOM 1510 N N . PHE A 1 189 ? -8.752 16.079 -25.923 1.00 13.54 189 PHE A N 1
ATOM 1511 C CA . PHE A 1 189 ? -9.311 16.895 -24.827 1.00 11.67 189 PHE A CA 1
ATOM 1512 C C . PHE A 1 189 ? -9.764 18.235 -25.380 1.00 12.48 189 PHE A C 1
ATOM 1513 O O . PHE A 1 189 ? -9.053 18.898 -26.162 1.00 15.68 189 PHE A O 1
ATOM 1521 N N . LYS A 1 190 ? -10.938 18.659 -24.971 1.00 12.75 190 LYS A N 1
ATOM 1522 C CA . LYS A 1 190 ? -11.531 19.910 -25.420 1.00 12.65 190 LYS A CA 1
ATOM 1523 C C . LYS A 1 190 ? -11.521 20.953 -24.304 1.00 11.36 190 LYS A C 1
ATOM 1524 O O . LYS A 1 190 ? -11.635 22.168 -24.594 1.00 12.99 190 LYS A O 1
ATOM 1530 N N . ALA A 1 191 ? -11.480 20.519 -23.042 1.00 10.50 191 ALA A N 1
ATOM 1531 C CA . ALA A 1 191 ? -11.502 21.463 -21.899 1.00 10.43 191 ALA A CA 1
ATOM 1532 C C . ALA A 1 191 ? -10.512 20.928 -20.863 1.00 9.53 191 ALA A C 1
ATOM 1533 O O . ALA A 1 191 ? -10.348 19.702 -20.765 1.00 10.97 191 ALA A O 1
ATOM 1535 N N . PHE A 1 192 ? -9.922 21.842 -20.104 1.00 9.87 192 PHE A N 1
ATOM 1536 C CA . PHE A 1 192 ? -8.907 21.476 -19.099 1.00 8.71 192 PHE A CA 1
ATOM 1537 C C . PHE A 1 192 ? -9.153 22.426 -17.919 1.00 8.89 192 PHE A C 1
ATOM 1538 O O . PHE A 1 192 ? -8.938 23.629 -18.066 1.00 10.80 192 PHE A O 1
ATOM 1546 N N . LEU A 1 193 ? -9.594 21.903 -16.791 1.00 8.96 193 LEU A N 1
ATOM 1547 C CA . LEU A 1 193 ? -9.964 22.712 -15.632 1.00 8.82 193 LEU A CA 1
ATOM 1548 C C . LEU A 1 193 ? -9.076 22.292 -14.462 1.00 8.39 193 LEU A C 1
ATOM 1549 O O . LEU A 1 193 ? -8.969 21.098 -14.176 1.00 12.93 193 LEU A O 1
ATOM 1554 N N . SER A 1 194 ? -8.440 23.228 -13.812 1.00 9.50 194 SER A N 1
ATOM 1555 C CA . SER A 1 194 ? -7.548 22.954 -12.640 1.00 9.02 194 SER A CA 1
ATOM 1556 C C . SER A 1 194 ? -8.125 23.681 -11.450 1.00 9.09 194 SER A C 1
ATOM 1557 O O . SER A 1 194 ? -8.332 24.905 -11.536 1.00 12.85 194 SER A O 1
ATOM 1560 N N . ILE A 1 195 ? -8.351 22.983 -10.354 1.00 8.29 195 ILE A N 1
ATOM 1561 C CA . ILE A 1 195 ? -9.050 23.566 -9.205 1.00 8.47 195 ILE A CA 1
ATOM 1562 C C . ILE A 1 195 ? -8.129 23.724 -8.013 1.00 8.10 195 ILE A C 1
ATOM 1563 O O . ILE A 1 195 ? -7.411 22.797 -7.608 1.00 9.61 195 ILE A O 1
ATOM 1568 N N . HIS A 1 196 ? -8.172 24.940 -7.447 1.00 8.39 196 HIS A N 1
ATOM 1569 C CA . HIS A 1 196 ? -7.321 25.427 -6.370 1.00 8.35 196 HIS A CA 1
ATOM 1570 C C . HIS A 1 196 ? -8.165 26.112 -5.309 1.00 6.87 196 HIS A C 1
ATOM 1571 O O . HIS A 1 196 ? -9.357 26.301 -5.494 1.00 8.55 196 HIS A O 1
ATOM 1578 N N . SER A 1 197 ? -7.506 26.528 -4.226 1.00 8.15 197 SER A N 1
ATOM 1579 C CA . SER A 1 197 ? -8.081 27.517 -3.320 1.00 8.80 197 SER A CA 1
ATOM 1580 C C . SER A 1 197 ? -6.942 28.366 -2.769 1.00 8.42 197 SER A C 1
ATOM 1581 O O . SER A 1 197 ? -5.800 27.928 -2.895 1.00 9.99 197 SER A O 1
ATOM 1584 N N . TYR A 1 198 ? -7.211 29.496 -2.149 1.00 9.54 198 TYR A N 1
ATOM 1585 C CA . TYR A 1 198 ? -8.471 30.226 -2.041 1.00 9.32 198 TYR A CA 1
ATOM 1586 C C . TYR A 1 198 ? -8.351 31.553 -2.766 1.00 9.79 198 TYR A C 1
ATOM 1587 O O . TYR A 1 198 ? -7.206 31.949 -3.071 1.00 14.34 198 TYR A O 1
ATOM 1596 N N . SER A 1 199 ? -9.437 32.261 -2.915 1.00 10.14 199 SER A N 1
ATOM 1597 C CA . SER A 1 199 ? -9.538 33.656 -3.307 1.00 11.29 199 SER A CA 1
ATOM 1598 C C . SER A 1 199 ? -10.808 33.926 -4.125 1.00 9.95 199 SER A C 1
ATOM 1599 O O . SER A 1 199 ? -11.086 35.105 -4.329 1.00 12.58 199 SER A O 1
ATOM 1602 N N . GLN A 1 200 ? -11.544 32.921 -4.587 1.00 9.13 200 GLN A N 1
ATOM 1603 C CA . GLN A 1 200 ? -12.797 33.129 -5.319 1.00 9.45 200 GLN A CA 1
ATOM 1604 C C . GLN A 1 200 ? -12.539 33.843 -6.662 1.00 9.32 200 GLN A C 1
ATOM 1605 O O . GLN A 1 200 ? -13.005 34.946 -6.947 1.00 10.83 200 GLN A O 1
ATOM 1611 N N . LEU A 1 201 ? -11.772 33.159 -7.502 1.00 9.40 201 LEU A N 1
ATOM 1612 C CA . LEU A 1 201 ? -11.366 33.615 -8.830 1.00 9.39 201 LEU A CA 1
ATOM 1613 C C . LEU A 1 201 ? -11.635 32.570 -9.904 1.00 9.04 201 LEU A C 1
ATOM 1614 O O . LEU A 1 201 ? -11.476 31.386 -9.600 1.00 10.50 201 LEU A O 1
ATOM 1619 N N . LEU A 1 202 ? -11.999 32.995 -11.089 1.00 9.62 202 LEU A N 1
ATOM 1620 C CA . LEU A 1 202 ? -12.098 32.092 -12.257 1.00 9.05 202 LEU A CA 1
ATOM 1621 C C . LEU A 1 202 ? -11.167 32.716 -13.296 1.00 9.22 202 LEU A C 1
ATOM 1622 O O . LEU A 1 202 ? -11.420 33.830 -13.781 1.00 11.72 202 LEU A O 1
ATOM 1627 N N . LEU A 1 203 ? -10.081 32.026 -13.641 1.00 9.38 203 LEU A N 1
ATOM 1628 C CA . LEU A 1 203 ? -9.007 32.595 -14.455 1.00 9.75 203 LEU A CA 1
ATOM 1629 C C . LEU A 1 203 ? -8.837 31.846 -15.735 1.00 9.34 203 LEU A C 1
ATOM 1630 O O . LEU A 1 203 ? -9.012 30.634 -15.789 1.00 10.91 203 LEU A O 1
ATOM 1635 N N . TYR A 1 204 ? -8.436 32.547 -16.794 1.00 10.50 204 TYR A N 1
ATOM 1636 C CA . TYR A 1 204 ? -8.057 31.959 -18.075 1.00 9.99 204 TYR A CA 1
ATOM 1637 C C . TYR A 1 204 ? -6.660 32.436 -18.435 1.00 9.22 204 TYR A C 1
ATOM 1638 O O . TYR A 1 204 ? -6.077 33.281 -17.742 1.00 10.27 204 TYR A O 1
ATOM 1647 N N . PRO A 1 205 ? -6.060 31.862 -19.486 1.00 9.41 205 PRO A N 1
ATOM 1648 C CA . PRO A 1 205 ? -4.645 32.201 -19.792 1.00 9.75 205 PRO A CA 1
ATOM 1649 C C . PRO A 1 205 ? -4.462 33.625 -20.294 1.00 10.06 205 PRO A C 1
ATOM 1650 O O . PRO A 1 205 ? -5.425 34.246 -20.770 1.00 11.20 205 PRO A O 1
ATOM 1654 N N . TYR A 1 206 ? -3.238 34.168 -20.211 1.00 10.53 206 TYR A N 1
ATOM 1655 C CA . TYR A 1 206 ? -2.044 33.535 -19.682 1.00 10.16 206 TYR A CA 1
ATOM 1656 C C . TYR A 1 206 ? -1.605 34.105 -18.339 1.00 10.07 206 TYR A C 1
ATOM 1657 O O . TYR A 1 206 ? -1.944 35.252 -17.997 1.00 12.41 206 TYR A O 1
ATOM 1666 N N . GLY A 1 207 ? -0.787 33.357 -17.638 1.00 10.64 207 GLY A N 1
ATOM 1667 C CA . GLY A 1 207 ? -0.059 33.887 -16.505 1.00 11.11 207 GLY A CA 1
ATOM 1668 C C . GLY A 1 207 ? 1.363 34.291 -16.851 1.00 10.85 207 GLY A C 1
ATOM 1669 O O . GLY A 1 207 ? 1.907 35.192 -16.244 1.00 13.38 207 GLY A O 1
ATOM 1670 N N . TYR A 1 208 ? 1.987 33.642 -17.883 1.00 11.69 208 TYR A N 1
ATOM 1671 C CA . TYR A 1 208 ? 3.444 33.836 -18.051 1.00 12.73 208 TYR A CA 1
ATOM 1672 C C . TYR A 1 208 ? 3.784 35.013 -18.969 1.00 12.11 208 TYR A C 1
ATOM 1673 O O . TYR A 1 208 ? 4.955 35.405 -19.018 1.00 15.97 208 TYR A O 1
ATOM 1682 N N . THR A 1 209 ? 2.828 35.511 -19.721 1.00 12.16 209 THR A N 1
ATOM 1683 C CA . THR A 1 209 ? 3.070 36.551 -20.748 1.00 12.52 209 THR A CA 1
ATOM 1684 C C . THR A 1 209 ? 1.902 37.517 -20.701 1.00 12.82 209 THR A C 1
ATOM 1685 O O . THR A 1 209 ? 0.757 37.154 -20.396 1.00 13.92 209 THR A O 1
ATOM 1689 N N . THR A 1 210 ? 2.239 38.781 -21.046 1.00 12.21 210 THR A N 1
ATOM 1690 C CA . THR A 1 210 ? 1.193 39.802 -21.230 1.00 13.64 210 THR A CA 1
ATOM 1691 C C . THR A 1 210 ? 0.399 39.631 -22.530 1.00 13.41 210 THR A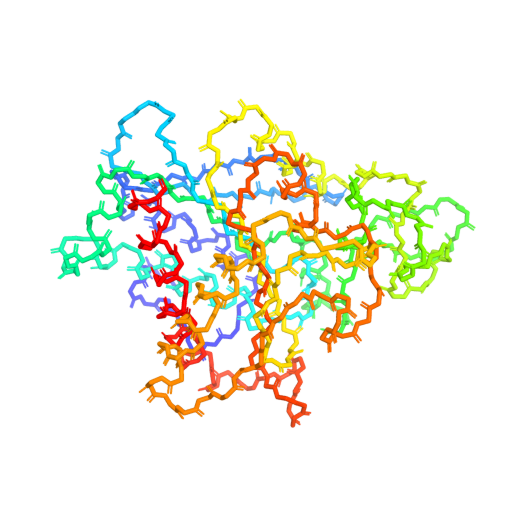 C 1
ATOM 1692 O O . THR A 1 210 ? -0.623 40.345 -22.703 1.00 17.55 210 THR A O 1
ATOM 1696 N N . GLN A 1 211 ? 0.843 38.799 -23.465 1.00 13.12 211 GLN A N 1
ATOM 1697 C CA . GLN A 1 211 ? 0.108 38.626 -24.733 1.00 13.40 211 GLN A CA 1
ATOM 1698 C C . GLN A 1 211 ? -1.293 38.171 -24.456 1.00 13.70 211 GLN A C 1
ATOM 1699 O O . GLN A 1 211 ? -1.522 37.265 -23.640 1.00 15.81 211 GLN A O 1
ATOM 1705 N N . SER A 1 212 ? -2.298 38.711 -25.108 1.00 14.38 212 SER A N 1
ATOM 1706 C CA . SER A 1 212 ? -3.655 38.258 -25.015 1.00 17.75 212 SER A CA 1
ATOM 1707 C C . SER A 1 212 ? -3.898 37.008 -25.857 1.00 18.25 212 SER A C 1
ATOM 1708 O O . SER A 1 212 ? -3.463 36.930 -27.021 1.00 22.60 212 SER A O 1
ATOM 1711 N N . ILE A 1 213 ? -4.665 36.058 -25.301 1.00 15.46 213 ILE A N 1
ATOM 1712 C CA . ILE A 1 213 ? -4.986 34.883 -26.139 1.00 15.56 213 ILE A CA 1
ATOM 1713 C C . ILE A 1 213 ? -5.938 35.263 -27.264 1.00 14.71 213 ILE A C 1
ATOM 1714 O O . ILE A 1 213 ? -6.800 36.174 -27.171 1.00 15.68 213 ILE A O 1
ATOM 1719 N N . PRO A 1 214 ? -5.830 34.555 -28.393 1.00 16.40 214 PRO A N 1
ATOM 1720 C CA . PRO A 1 214 ? -6.746 34.847 -29.501 1.00 17.54 214 PRO A CA 1
ATOM 1721 C C . PRO A 1 214 ? -8.232 34.619 -29.196 1.00 16.29 214 PRO A C 1
ATOM 1722 O O . PRO A 1 214 ? -9.108 35.209 -29.864 1.00 20.91 214 PRO A O 1
ATOM 1726 N N . ASP A 1 215 ? -8.530 33.759 -28.234 1.00 15.70 215 ASP A N 1
ATOM 1727 C CA . ASP A 1 215 ? -9.911 33.422 -27.881 1.00 14.49 215 ASP A CA 1
ATOM 1728 C C . ASP A 1 215 ? -10.391 34.238 -26.677 1.00 13.29 215 ASP A C 1
ATOM 1729 O O . ASP A 1 215 ? -11.314 33.785 -26.000 1.00 15.04 215 ASP A O 1
ATOM 1734 N N . LYS A 1 216 ? -9.795 35.396 -26.412 1.00 13.49 216 LYS A N 1
ATOM 1735 C CA . LYS A 1 216 ? -10.125 36.127 -25.179 1.00 13.76 216 LYS A CA 1
ATOM 1736 C C . LYS A 1 216 ? -11.605 36.458 -25.145 1.00 14.04 216 LYS A C 1
ATOM 1737 O O . LYS A 1 216 ? -12.191 36.343 -24.076 1.00 14.93 216 LYS A O 1
ATOM 1743 N N . THR A 1 217 ? -12.231 36.937 -26.217 1.00 14.63 217 THR A N 1
ATOM 1744 C CA . THR A 1 217 ? -13.635 37.367 -26.109 1.00 14.78 217 THR A CA 1
ATOM 1745 C C . THR A 1 217 ? -14.516 36.222 -25.670 1.00 13.92 217 THR A C 1
ATOM 1746 O O . THR A 1 217 ? -15.370 36.369 -24.774 1.00 14.83 217 THR A O 1
ATOM 1750 N N . GLU A 1 218 ? -14.331 35.063 -26.322 1.00 14.00 218 GLU A N 1
ATOM 1751 C CA . GLU A 1 218 ? -15.150 33.929 -25.969 1.00 14.18 218 GLU A CA 1
ATOM 1752 C C . GLU A 1 218 ? -14.854 33.437 -24.556 1.00 12.50 218 GLU A C 1
ATOM 1753 O O . GLU A 1 218 ? -15.837 33.165 -23.827 1.00 14.08 218 GLU A O 1
ATOM 1759 N N . LEU A 1 219 ? -13.577 33.294 -24.191 1.00 12.20 219 LEU A N 1
ATOM 1760 C CA . LEU A 1 219 ? -13.341 32.731 -22.830 1.00 12.00 219 LEU A CA 1
ATOM 1761 C C . LEU A 1 219 ? -13.817 33.713 -21.736 1.00 11.47 219 LEU A C 1
ATOM 1762 O O . LEU A 1 219 ? -14.268 33.293 -20.660 1.00 12.61 219 LEU A O 1
ATOM 1767 N N . ASN A 1 220 ? -13.722 35.027 -22.021 1.00 12.37 220 ASN A N 1
ATOM 1768 C CA . ASN A 1 220 ? -14.220 35.983 -21.045 1.00 12.68 220 ASN A CA 1
ATOM 1769 C C . ASN A 1 220 ? -15.729 35.886 -20.864 1.00 13.03 220 ASN A C 1
ATOM 1770 O O . ASN A 1 220 ? -16.244 35.969 -19.744 1.00 14.75 220 ASN A O 1
ATOM 1775 N N . GLN A 1 221 ? -16.467 35.716 -21.981 1.00 13.18 221 GLN A N 1
ATOM 1776 C CA . GLN A 1 221 ? -17.903 35.570 -21.849 1.00 14.66 221 GLN A CA 1
ATOM 1777 C C . GLN A 1 221 ? -18.268 34.252 -21.178 1.00 12.81 221 GLN A C 1
ATOM 1778 O O . GLN A 1 221 ? -19.197 34.228 -20.377 1.00 14.25 221 GLN A O 1
ATOM 1784 N N . VAL A 1 222 ? -17.557 33.161 -21.454 1.00 12.23 222 VAL A N 1
ATOM 1785 C CA . VAL A 1 222 ? -17.850 31.909 -20.743 1.00 12.07 222 VAL A CA 1
ATOM 1786 C C . VAL A 1 222 ? -17.586 32.076 -19.258 1.00 11.52 222 VAL A C 1
ATOM 1787 O O . VAL A 1 222 ? -18.363 31.617 -18.416 1.00 12.61 222 VAL A O 1
ATOM 1791 N N . ALA A 1 223 ? -16.466 32.737 -18.894 1.00 11.94 223 ALA A N 1
ATOM 1792 C CA . ALA A 1 223 ? -16.190 32.963 -17.480 1.00 11.83 223 ALA A CA 1
ATOM 1793 C C . ALA A 1 223 ? -17.257 33.799 -16.828 1.00 11.93 223 ALA A C 1
ATOM 1794 O O . ALA A 1 223 ? -17.672 33.483 -15.696 1.00 13.47 223 ALA A O 1
ATOM 1796 N N . LYS A 1 224 ? -17.738 34.856 -17.491 1.00 13.24 224 LYS A N 1
ATOM 1797 C CA . LYS A 1 224 ? -18.807 35.667 -16.900 1.00 14.06 224 LYS A CA 1
ATOM 1798 C C . LYS A 1 224 ? -20.034 34.812 -16.595 1.00 13.33 224 LYS A C 1
ATOM 1799 O O . LYS A 1 224 ? -20.651 34.924 -15.516 1.00 15.69 224 LYS A O 1
ATOM 1805 N N . SER A 1 225 ? -20.377 33.988 -17.586 1.00 13.73 225 SER A N 1
ATOM 1806 C CA . SER A 1 225 ? -21.589 33.169 -17.437 1.00 14.21 225 SER A CA 1
ATOM 1807 C C . SER A 1 225 ? -21.402 32.166 -16.303 1.00 13.69 225 SER A C 1
ATOM 1808 O O . SER A 1 225 ? -22.314 31.872 -15.515 1.00 15.04 225 SER A O 1
ATOM 1811 N N . ALA A 1 226 ? -20.217 31.585 -16.147 1.00 12.35 226 ALA A N 1
ATOM 1812 C CA . ALA A 1 226 ? -19.938 30.586 -15.126 1.00 12.12 226 ALA A CA 1
ATOM 1813 C C . ALA A 1 226 ? -19.946 31.236 -13.751 1.00 11.52 226 ALA A C 1
ATOM 1814 O O . ALA A 1 226 ? -20.478 30.622 -12.829 1.00 13.80 226 ALA A O 1
ATOM 1816 N N . VAL A 1 227 ? -19.446 32.434 -13.620 1.00 11.73 227 VAL A N 1
ATOM 1817 C CA . VAL A 1 227 ? -19.453 33.132 -12.307 1.00 14.41 227 VAL A CA 1
ATOM 1818 C C . VAL A 1 227 ? -20.861 33.482 -11.929 1.00 13.20 227 VAL A C 1
ATOM 1819 O O . VAL A 1 227 ? -21.227 33.443 -10.740 1.00 14.41 227 VAL A O 1
ATOM 1823 N N . ALA A 1 228 ? -21.712 33.847 -12.914 1.00 13.41 228 ALA A N 1
ATOM 1824 C CA . ALA A 1 228 ? -23.083 34.186 -12.606 1.00 14.66 228 ALA A CA 1
ATOM 1825 C C . ALA A 1 228 ? -23.833 32.920 -12.121 1.00 14.94 228 ALA A C 1
ATOM 1826 O O . ALA A 1 228 ? -24.634 32.995 -11.204 1.00 16.10 228 ALA A O 1
ATOM 1828 N N . ALA A 1 229 ? -23.569 31.770 -12.758 1.00 14.62 229 ALA A N 1
ATOM 1829 C CA . ALA A 1 229 ? -24.258 30.552 -12.325 1.00 15.08 229 ALA A CA 1
ATOM 1830 C C . ALA A 1 229 ? -23.825 30.180 -10.930 1.00 14.66 229 ALA A C 1
ATOM 1831 O O . ALA A 1 229 ? -24.631 29.778 -10.075 1.00 17.28 229 ALA A O 1
ATOM 1833 N N . LEU A 1 230 ? -22.529 30.228 -10.645 1.00 14.13 230 LEU A N 1
ATOM 1834 C CA . LEU A 1 230 ? -22.011 29.868 -9.321 1.00 14.44 230 LEU A CA 1
ATOM 1835 C C . LEU A 1 230 ? -22.664 30.763 -8.284 1.00 13.79 230 LEU A C 1
ATOM 1836 O O . LEU A 1 230 ? -23.089 30.284 -7.219 1.00 16.59 230 LEU A O 1
ATOM 1841 N N . LYS A 1 231 ? -22.731 32.093 -8.501 1.00 13.69 231 LYS A N 1
ATOM 1842 C CA . LYS A 1 231 ? -23.232 33.028 -7.498 1.00 15.36 231 LYS A CA 1
ATOM 1843 C C . LYS A 1 231 ? -24.687 32.745 -7.205 1.00 16.33 231 LYS A C 1
ATOM 1844 O O . LYS A 1 231 ? -25.188 33.149 -6.158 1.00 17.10 231 LYS A O 1
ATOM 1850 N N . SER A 1 232 ? -25.434 32.084 -8.086 1.00 17.49 232 SER A N 1
ATOM 1851 C CA . SER A 1 232 ? -26.886 31.975 -7.927 1.00 19.24 232 SER A CA 1
ATOM 1852 C C . SER A 1 232 ? -27.350 31.159 -6.719 1.00 18.16 232 SER A C 1
ATOM 1853 O O . SER A 1 232 ? -28.531 31.293 -6.339 1.00 22.15 232 SER A O 1
ATOM 1856 N N . LEU A 1 233 ? -26.478 30.327 -6.140 1.00 19.97 233 LEU A N 1
ATOM 1857 C CA . LEU A 1 233 ? -26.950 29.481 -5.041 1.00 18.75 233 LEU A CA 1
ATOM 1858 C C . LEU A 1 233 ? -26.836 30.181 -3.693 1.00 17.41 233 LEU A C 1
ATOM 1859 O O . LEU A 1 233 ? -27.808 30.160 -2.936 1.00 22.04 233 LEU A O 1
ATOM 1864 N N . TYR A 1 234 ? -25.661 30.721 -3.381 1.00 15.51 234 TYR A N 1
ATOM 1865 C CA . TYR A 1 234 ? -25.416 31.252 -2.032 1.00 15.69 234 TYR A CA 1
ATOM 1866 C C . TYR A 1 234 ? -24.908 32.675 -2.047 1.00 14.86 234 TYR A C 1
ATOM 1867 O O . TYR A 1 234 ? -24.615 33.225 -0.976 1.00 19.64 234 TYR A O 1
ATOM 1876 N N . GLY A 1 235 ? -24.768 33.261 -3.257 1.00 14.78 235 GLY A N 1
ATOM 1877 C CA . GLY A 1 235 ? -24.308 34.637 -3.349 1.00 15.72 235 GLY A CA 1
ATOM 1878 C C . GLY A 1 235 ? -22.800 34.821 -3.346 1.00 14.56 235 GLY A C 1
ATOM 1879 O O . GLY A 1 235 ? -22.317 35.920 -3.203 1.00 18.47 235 GLY A O 1
ATOM 1880 N N . THR A 1 236 ? -22.036 33.742 -3.478 1.00 13.72 236 THR A N 1
ATOM 1881 C CA . THR A 1 236 ? -20.585 33.824 -3.434 1.00 13.03 236 THR A CA 1
ATOM 1882 C C . THR A 1 236 ? -20.088 34.554 -4.671 1.00 13.99 236 THR A C 1
ATOM 1883 O O . THR A 1 236 ? -20.432 34.207 -5.817 1.00 17.37 236 THR A O 1
ATOM 1887 N N . SER A 1 237 ? -19.322 35.601 -4.432 1.00 15.23 237 SER A N 1
ATOM 1888 C CA . SER A 1 237 ? -18.849 36.513 -5.475 1.00 15.76 237 SER A CA 1
ATOM 1889 C C . SER A 1 237 ? -17.449 36.133 -5.959 1.00 13.27 237 SER A C 1
ATOM 1890 O O . SER A 1 237 ? -16.506 36.084 -5.190 1.00 15.60 237 SER A O 1
ATOM 1893 N N . TYR A 1 238 ? -17.280 35.870 -7.230 1.00 14.01 238 TYR A N 1
ATOM 1894 C CA . TYR A 1 238 ? -16.026 35.606 -7.888 1.00 12.03 238 TYR A CA 1
ATOM 1895 C C . TYR A 1 238 ? -15.662 36.715 -8.863 1.00 13.07 238 TYR A C 1
ATOM 1896 O O . TYR A 1 238 ? -16.527 37.353 -9.446 1.00 20.01 238 TYR A O 1
ATOM 1905 N N . LYS A 1 239 ? -14.348 36.940 -8.983 1.00 12.70 239 LYS A N 1
ATOM 1906 C CA . LYS A 1 239 ? -13.815 37.773 -10.043 1.00 13.51 239 LYS A CA 1
ATOM 1907 C C . LYS A 1 239 ? -13.273 36.886 -11.136 1.00 12.46 239 LYS A C 1
ATOM 1908 O O . LYS A 1 239 ? -12.971 35.704 -10.848 1.00 14.30 239 LYS A O 1
ATOM 1914 N N . TYR A 1 240 ? -13.112 37.392 -12.342 1.00 12.24 240 TYR A N 1
ATOM 1915 C CA . TYR A 1 240 ? -12.624 36.589 -13.464 1.00 11.95 240 TYR A CA 1
ATOM 1916 C C . TYR A 1 240 ? -11.782 37.451 -14.386 1.00 11.65 240 TYR A C 1
ATOM 1917 O O . TYR A 1 240 ? -11.932 38.686 -14.459 1.00 14.17 240 TYR A O 1
ATOM 1926 N N . GLY A 1 241 ? -10.895 36.785 -15.108 1.00 11.45 241 GLY A N 1
ATOM 1927 C CA . GLY A 1 241 ? -9.999 37.483 -16.018 1.00 11.73 241 GLY A CA 1
ATOM 1928 C C . GLY A 1 241 ? -8.826 36.595 -16.317 1.00 10.11 241 GLY A C 1
ATOM 1929 O O . GLY A 1 241 ? -8.741 35.465 -15.888 1.00 11.51 241 GLY A O 1
ATOM 1930 N N . SER A 1 242 ? -7.859 37.128 -17.092 1.00 10.87 242 SER A N 1
ATOM 1931 C CA . SER A 1 242 ? -6.622 36.383 -17.305 1.00 9.84 242 SER A CA 1
ATOM 1932 C C . SER A 1 242 ? -5.786 36.350 -16.025 1.00 10.50 242 SER A C 1
ATOM 1933 O O . SER A 1 242 ? -5.884 37.215 -15.140 1.00 11.88 242 SER A O 1
ATOM 1936 N N . ILE A 1 243 ? -4.945 35.322 -15.920 1.00 10.05 243 ILE A N 1
ATOM 1937 C CA . ILE A 1 243 ? -4.133 35.211 -14.680 1.00 10.19 243 ILE A CA 1
ATOM 1938 C C . ILE A 1 243 ? -3.295 36.456 -14.468 1.00 10.37 243 ILE A C 1
ATOM 1939 O O . ILE A 1 243 ? -3.293 37.043 -13.353 1.00 12.57 243 ILE A O 1
ATOM 1944 N N . ILE A 1 244 ? -2.582 36.928 -15.494 1.00 11.40 244 ILE A N 1
ATOM 1945 C CA . ILE A 1 244 ? -1.584 37.979 -15.283 1.00 11.99 244 ILE A CA 1
ATOM 1946 C C . ILE A 1 244 ? -2.272 39.302 -14.979 1.00 13.59 244 ILE A C 1
ATOM 1947 O O . ILE A 1 244 ? -1.697 40.065 -14.208 1.00 17.05 244 ILE A O 1
ATOM 1952 N N . THR A 1 245 ? -3.454 39.585 -15.494 1.00 12.59 245 THR A N 1
ATOM 1953 C CA . THR A 1 245 ? -4.111 40.870 -15.185 1.00 14.31 245 THR A CA 1
ATOM 1954 C C . THR A 1 245 ? -4.876 40.811 -13.884 1.00 13.96 245 THR A C 1
ATOM 1955 O O . THR A 1 245 ? -5.184 41.858 -13.299 1.00 20.06 245 THR A O 1
ATOM 1959 N N . THR A 1 246 ? -5.254 39.628 -13.395 1.00 14.41 246 THR A N 1
ATOM 1960 C CA . THR A 1 246 ? -6.118 39.495 -12.216 1.00 14.72 246 THR A CA 1
ATOM 1961 C C . THR A 1 246 ? -5.289 39.323 -10.972 1.00 16.92 246 THR A C 1
ATOM 1962 O O . THR A 1 246 ? -5.637 39.883 -9.901 1.00 23.32 246 THR A O 1
ATOM 1966 N N . ILE A 1 247 ? -4.194 38.553 -11.095 1.00 16.57 247 ILE A N 1
ATOM 1967 C CA . ILE A 1 247 ? -3.306 38.366 -9.940 1.00 19.85 247 ILE A CA 1
ATOM 1968 C C . ILE A 1 247 ? -1.978 39.005 -10.280 1.00 22.76 247 ILE A C 1
ATOM 1969 O O . ILE A 1 247 ? -1.763 40.200 -9.960 1.00 32.51 247 ILE A O 1
ATOM 1974 N N . TYR A 1 248 ? -1.120 38.268 -10.931 1.00 19.80 248 TYR A N 1
ATOM 1975 C CA . TYR A 1 248 ? 0.247 38.710 -11.184 1.00 18.86 248 TYR A CA 1
ATOM 1976 C C . TYR A 1 248 ? 0.895 37.719 -12.123 1.00 16.00 248 TYR A C 1
ATOM 1977 O O . TYR A 1 248 ? 0.344 36.633 -12.286 1.00 17.79 248 TYR A O 1
ATOM 1986 N N . GLN A 1 249 ? 2.027 38.060 -12.690 1.00 1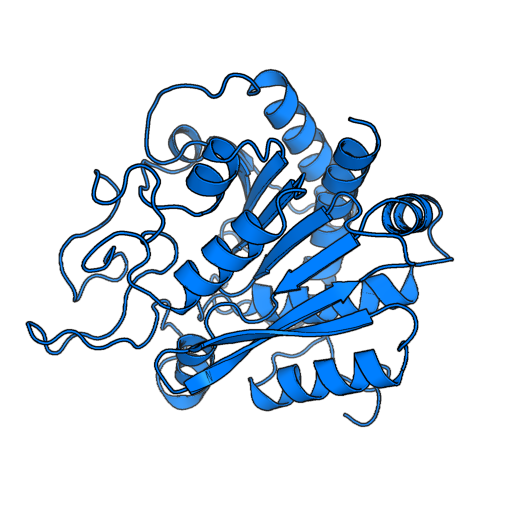6.72 249 GLN A N 1
ATOM 1987 C CA . GLN A 1 249 ? 2.711 37.090 -13.516 1.00 16.06 249 GLN A CA 1
ATOM 1988 C C . GLN A 1 249 ? 3.040 35.860 -12.714 1.00 14.39 249 GLN A C 1
ATOM 1989 O O . GLN A 1 249 ? 3.460 35.888 -11.561 1.00 17.04 249 GLN A O 1
ATOM 1995 N N . ALA A 1 250 ? 2.796 34.720 -13.360 1.00 13.81 250 ALA A N 1
ATOM 1996 C CA . ALA A 1 250 ? 3.075 33.389 -12.794 1.00 14.32 250 ALA A CA 1
ATOM 1997 C C . ALA A 1 250 ? 3.455 32.502 -13.955 1.00 14.10 250 ALA A C 1
ATOM 1998 O O . ALA A 1 250 ? 2.711 32.431 -14.941 1.00 17.02 250 ALA A O 1
ATOM 2000 N N . SER A 1 251 ? 4.579 31.835 -13.896 1.00 13.85 251 SER A N 1
ATOM 2001 C CA . SER A 1 251 ? 5.065 31.029 -15.004 1.00 12.76 251 SER A CA 1
ATOM 2002 C C . SER A 1 251 ? 4.928 29.545 -14.698 1.00 11.93 251 SER A C 1
ATOM 2003 O O . SER A 1 251 ? 4.802 29.138 -13.546 1.00 14.00 251 SER A O 1
ATOM 2006 N N . GLY A 1 252 ? 4.971 28.760 -15.764 1.00 11.58 252 GLY A N 1
ATOM 2007 C CA . GLY A 1 252 ? 4.943 27.298 -15.604 1.00 10.84 252 GLY A CA 1
ATOM 2008 C C . GLY A 1 252 ? 3.598 26.727 -15.173 1.00 11.08 252 GLY A C 1
ATOM 2009 O O . GLY A 1 252 ? 3.586 25.593 -14.640 1.00 10.79 252 GLY A O 1
ATOM 2010 N N . GLY A 1 253 ? 2.494 27.413 -15.418 1.00 10.58 253 GLY A N 1
ATOM 2011 C CA . GLY A 1 253 ? 1.187 26.966 -14.950 1.00 11.21 253 GLY A CA 1
ATOM 2012 C C . GLY A 1 253 ? 0.480 26.050 -15.924 1.00 9.80 253 GLY A C 1
ATOM 2013 O O . GLY A 1 253 ? 0.657 26.088 -17.137 1.00 11.44 253 GLY A O 1
ATOM 2014 N N . SER A 1 254 ? -0.401 25.198 -15.346 1.00 9.70 254 SER A N 1
ATOM 2015 C CA . SER A 1 254 ? -0.973 24.133 -16.178 1.00 9.65 254 SER A CA 1
ATOM 2016 C C . SER A 1 254 ? -1.923 24.615 -17.245 1.00 9.06 254 SER A C 1
ATOM 2017 O O . SER A 1 254 ? -1.910 24.024 -18.341 1.00 10.43 254 SER A O 1
ATOM 2020 N N . ILE A 1 255 ? -2.741 25.640 -16.993 1.00 8.71 255 ILE A N 1
ATOM 2021 C CA . ILE A 1 255 ? -3.713 26.011 -18.030 1.00 9.04 255 ILE A CA 1
ATOM 2022 C C . ILE A 1 255 ? -3.045 26.804 -19.166 1.00 9.32 255 ILE A C 1
ATOM 2023 O O . ILE A 1 255 ? -3.552 26.870 -20.269 1.00 10.81 255 ILE A O 1
ATOM 2028 N N . ASP A 1 256 ? -1.874 27.392 -18.881 1.00 9.80 256 ASP A N 1
ATOM 2029 C CA . ASP A 1 256 ? -1.090 28.016 -19.981 1.00 9.81 256 ASP A CA 1
ATOM 2030 C C . ASP A 1 256 ? -0.555 26.944 -20.879 1.00 9.71 256 ASP A C 1
ATOM 2031 O O . ASP A 1 256 ? -0.600 27.032 -22.132 1.00 12.20 256 ASP A O 1
ATOM 2036 N N . TRP A 1 257 ? -0.069 25.839 -20.303 1.00 10.07 257 TRP A N 1
ATOM 2037 C CA . TRP A 1 257 ? 0.398 24.700 -21.091 1.00 9.94 257 TRP A CA 1
ATOM 2038 C C . TRP A 1 257 ? -0.771 24.101 -21.884 1.00 9.70 257 TRP A C 1
ATOM 2039 O O . TRP A 1 257 ? -0.643 23.835 -23.100 1.00 11.34 257 TRP A O 1
ATOM 2050 N N . SER A 1 258 ? -1.922 23.845 -21.242 1.00 9.43 258 SER A N 1
ATOM 2051 C CA . SER A 1 258 ? -3.009 23.172 -21.958 1.00 9.96 258 SER A CA 1
ATOM 2052 C C . SER A 1 258 ? -3.536 24.032 -23.097 1.00 10.13 258 SER A C 1
ATOM 2053 O O . SER A 1 258 ? -3.812 23.540 -24.193 1.00 11.01 258 SER A O 1
ATOM 2056 N N . TYR A 1 259 ? -3.665 25.335 -22.890 1.00 10.12 259 TYR A N 1
ATOM 2057 C CA . TYR A 1 259 ? -4.115 26.215 -23.981 1.00 10.05 259 TYR A CA 1
ATOM 2058 C C . TYR A 1 259 ? -3.123 26.180 -25.137 1.00 10.86 259 TYR A C 1
ATOM 2059 O O . TYR A 1 259 ? -3.546 26.138 -26.322 1.00 12.80 259 TYR A O 1
ATOM 2068 N N . ASN A 1 260 ? -1.847 26.121 -24.844 1.00 11.58 260 ASN A N 1
ATOM 2069 C CA . ASN A 1 260 ? -0.869 26.087 -25.954 1.00 12.60 260 ASN A CA 1
ATOM 2070 C C . ASN A 1 260 ? -0.833 24.745 -26.647 1.00 13.67 260 ASN A C 1
ATOM 2071 O O . ASN A 1 260 ? -0.212 24.634 -27.720 1.00 18.07 260 ASN A O 1
ATOM 2076 N N . GLN A 1 261 ? -1.449 23.702 -26.082 1.00 13.02 261 GLN A N 1
ATOM 2077 C CA . GLN A 1 261 ? -1.626 22.419 -26.794 1.00 13.89 261 GLN A CA 1
ATOM 2078 C C . GLN A 1 261 ? -2.899 22.438 -27.650 1.00 14.37 261 GLN A C 1
ATOM 2079 O O . GLN A 1 261 ? -3.159 21.390 -28.253 1.00 21.72 261 GLN A O 1
ATOM 2085 N N . GLY A 1 262 ? -3.599 23.528 -27.671 1.00 13.30 262 GLY A N 1
ATOM 2086 C CA . GLY A 1 262 ? -4.796 23.615 -28.501 1.00 14.32 262 GLY A CA 1
ATOM 2087 C C . GLY A 1 262 ? -6.046 23.279 -27.729 1.00 13.82 262 GLY A C 1
ATOM 2088 O O . GLY A 1 262 ? -7.130 23.162 -28.341 1.00 18.62 262 GLY A O 1
ATOM 2089 N N . ILE A 1 263 ? -6.019 23.207 -26.390 1.00 12.53 263 ILE A N 1
ATOM 2090 C CA . ILE A 1 263 ? -7.203 22.922 -25.583 1.00 12.14 263 ILE A CA 1
ATOM 2091 C C . ILE A 1 263 ? -7.783 24.284 -25.224 1.00 12.29 263 ILE A C 1
ATOM 2092 O O . ILE A 1 263 ? -7.319 24.976 -24.309 1.00 13.83 263 ILE A O 1
ATOM 2097 N N . LYS A 1 264 ? -8.788 24.709 -25.990 1.00 12.33 264 LYS A N 1
ATOM 2098 C CA . LYS A 1 264 ? -9.248 26.083 -25.925 1.00 11.85 264 LYS A CA 1
ATOM 2099 C C . LYS A 1 264 ? -9.860 26.401 -24.582 1.00 11.54 264 LYS A C 1
ATOM 2100 O O . LYS A 1 264 ? -9.600 27.496 -24.055 1.00 12.54 264 LYS A O 1
ATOM 2106 N N . TYR A 1 265 ? -10.681 25.541 -24.006 1.00 10.68 265 TYR A N 1
ATOM 2107 C CA . TYR A 1 265 ? -11.438 25.866 -22.786 1.00 10.59 265 TYR A CA 1
ATOM 2108 C C . TYR A 1 265 ? -10.625 25.504 -21.551 1.00 9.65 265 TYR A C 1
ATOM 2109 O O . TYR A 1 265 ? -10.875 24.475 -20.920 1.00 11.85 265 TYR A O 1
ATOM 2118 N N . SER A 1 266 ? -9.624 26.312 -21.275 1.00 9.66 266 SER A N 1
ATOM 2119 C CA . SER A 1 266 ? -8.638 26.061 -20.211 1.00 9.77 266 SER A CA 1
ATOM 2120 C C . SER A 1 266 ? -8.853 27.102 -19.129 1.00 8.93 266 SER A C 1
ATOM 2121 O O . SER A 1 266 ? -8.683 28.298 -19.394 1.00 11.38 266 SER A O 1
ATOM 2124 N N . PHE A 1 267 ? -9.265 26.675 -17.931 1.00 9.04 267 PHE A N 1
ATOM 2125 C CA . PHE A 1 267 ? -9.614 27.579 -16.831 1.00 8.66 267 PHE A CA 1
ATOM 2126 C C . PHE A 1 267 ? -9.094 27.057 -15.508 1.00 8.58 267 PHE A C 1
ATOM 2127 O O . PHE A 1 267 ? -9.053 25.836 -15.281 1.00 9.88 267 PHE A O 1
ATOM 2135 N N . THR A 1 268 ? -8.727 27.972 -14.617 1.00 8.88 268 THR A N 1
ATOM 2136 C CA . THR A 1 268 ? -8.412 27.630 -13.215 1.00 9.91 268 THR A CA 1
ATOM 2137 C C . THR A 1 268 ? -9.443 28.269 -12.293 1.00 9.23 268 THR A C 1
ATOM 2138 O O . THR A 1 268 ? -9.767 29.451 -12.439 1.00 11.65 268 THR A O 1
ATOM 2142 N N . PHE A 1 269 ? -10.024 27.490 -11.384 1.00 10.21 269 PHE A N 1
ATOM 2143 C CA . PHE A 1 269 ? -10.845 28.019 -10.311 1.00 10.06 269 PHE A CA 1
ATOM 2144 C C . PHE A 1 269 ? -10.018 28.133 -9.045 1.00 9.84 269 PHE A C 1
ATOM 2145 O O . PHE A 1 269 ? -9.332 27.157 -8.693 1.00 13.41 269 PHE A O 1
ATOM 2153 N N . GLU A 1 270 ? -10.153 29.237 -8.315 1.00 9.25 270 GLU A N 1
ATOM 2154 C CA . GLU A 1 270 ? -9.663 29.357 -6.938 1.00 9.00 270 GLU A CA 1
ATOM 2155 C C . GLU A 1 270 ? -10.924 29.472 -6.053 1.00 8.19 270 GLU A C 1
ATOM 2156 O O . GLU A 1 270 ? -11.620 30.471 -6.157 1.00 10.04 270 GLU A O 1
ATOM 2162 N N . LEU A 1 271 ? -11.176 28.464 -5.204 1.00 8.57 271 LEU A N 1
ATOM 2163 C CA . LEU A 1 271 ? -12.438 28.343 -4.484 1.00 8.65 271 LEU A CA 1
ATOM 2164 C C . LEU A 1 271 ? -12.446 29.226 -3.230 1.00 8.59 271 LEU A C 1
ATOM 2165 O O . LEU A 1 271 ? -11.595 30.099 -3.010 1.00 10.23 271 LEU A O 1
ATOM 2170 N N . ARG A 1 272 ? -13.488 29.040 -2.399 1.00 9.24 272 ARG A N 1
ATOM 2171 C CA . ARG A 1 272 ? -13.639 29.775 -1.144 1.00 9.43 272 ARG A CA 1
ATOM 2172 C C . ARG A 1 272 ? -12.443 29.615 -0.236 1.00 9.18 272 ARG A C 1
ATOM 2173 O O . ARG A 1 272 ? -11.751 28.593 -0.277 1.00 10.46 272 ARG A O 1
ATOM 2181 N N . ASP A 1 273 ? -12.212 30.579 0.685 1.00 9.80 273 ASP A N 1
ATOM 2182 C CA . ASP A 1 273 ? -12.943 31.808 0.872 1.00 10.15 273 ASP A CA 1
ATOM 2183 C C . ASP A 1 273 ? -12.082 32.972 0.372 1.00 9.95 273 ASP A C 1
ATOM 2184 O O . ASP A 1 273 ? -11.351 32.812 -0.597 1.00 10.98 273 ASP A O 1
ATOM 2189 N N . THR A 1 274 ? -12.229 34.168 0.973 1.00 10.68 274 THR A N 1
ATOM 2190 C CA . THR A 1 274 ? -11.389 35.301 0.541 1.00 12.31 274 THR A CA 1
ATOM 2191 C C . THR A 1 274 ? -10.360 35.634 1.613 1.00 12.17 274 THR A C 1
ATOM 2192 O O . THR A 1 274 ? -9.743 36.689 1.548 1.00 15.02 274 THR A O 1
ATOM 2196 N N . GLY A 1 275 ? -10.226 34.770 2.629 1.00 11.24 275 GLY A N 1
ATOM 2197 C CA . GLY A 1 275 ? -9.169 34.964 3.619 1.00 13.32 275 GLY A CA 1
ATOM 2198 C C . GLY A 1 275 ? -9.609 34.789 5.053 1.00 11.33 275 GLY A C 1
ATOM 2199 O O . GLY A 1 275 ? -8.730 34.637 5.901 1.00 14.55 275 GLY A O 1
ATOM 2200 N N . ARG A 1 276 ? -10.907 34.774 5.403 1.00 12.07 276 ARG A N 1
ATOM 2201 C CA . ARG A 1 276 ? -11.252 34.631 6.828 1.00 13.61 276 ARG A CA 1
ATOM 2202 C C . ARG A 1 276 ? -10.695 33.330 7.399 1.00 12.19 276 ARG A C 1
ATOM 2203 O O . ARG A 1 276 ? -10.090 33.337 8.513 1.00 16.11 276 ARG A O 1
ATOM 2216 N N . TYR A 1 277 ? -10.895 32.257 6.654 1.00 11.40 277 TYR A N 1
ATOM 2217 C CA . TYR A 1 277 ? -10.325 30.958 7.085 1.00 12.59 277 TYR A CA 1
ATOM 2218 C C . TYR A 1 277 ? -9.197 30.500 6.151 1.00 11.35 277 TYR A C 1
ATOM 2219 O O . TYR A 1 277 ? -8.325 29.714 6.509 1.00 13.75 277 TYR A O 1
ATOM 2228 N N . GLY A 1 278 ? -9.199 30.974 4.900 1.00 10.60 278 GLY A N 1
ATOM 2229 C CA . GLY A 1 278 ? -8.116 30.635 3.970 1.00 11.56 278 GLY A CA 1
ATOM 2230 C C . GLY A 1 278 ? -8.043 29.151 3.685 1.00 10.74 278 GLY A C 1
ATOM 2231 O O . GLY A 1 278 ? -9.036 28.553 3.287 1.00 13.09 278 GLY A O 1
ATOM 2232 N N . PHE A 1 279 ? -6.856 28.544 3.870 1.00 10.98 279 PHE A N 1
ATOM 2233 C CA . PHE A 1 279 ? -6.719 27.126 3.550 1.00 11.80 279 PHE A CA 1
ATOM 2234 C C . PHE A 1 279 ? -7.446 26.241 4.581 1.00 11.75 279 PHE A C 1
ATOM 2235 O O . PHE A 1 279 ? -7.698 25.078 4.276 1.00 13.79 279 PHE A O 1
ATOM 2243 N N . LEU A 1 280 ? -7.741 26.769 5.760 1.00 12.30 280 LEU A N 1
ATOM 2244 C CA . LEU A 1 280 ? -8.359 25.966 6.848 1.00 13.06 280 LEU A CA 1
ATOM 2245 C C . LEU A 1 280 ? -9.850 26.202 6.847 1.00 13.16 280 LEU A C 1
ATOM 2246 O O . LEU A 1 280 ? -10.488 26.499 7.850 1.00 16.18 280 LEU A O 1
ATOM 2251 N N . LEU A 1 281 ? -10.488 26.075 5.671 1.00 14.07 281 LEU A N 1
ATOM 2252 C CA . LEU A 1 281 ? -11.910 26.306 5.535 1.00 13.00 281 LEU A CA 1
ATOM 2253 C C . LEU A 1 281 ? -12.665 25.276 6.353 1.00 12.79 281 LEU A C 1
ATOM 2254 O O . LEU A 1 281 ? -12.378 24.088 6.263 1.00 15.34 281 LEU A O 1
ATOM 2259 N N . PRO A 1 282 ? -13.613 25.688 7.229 1.00 13.26 282 PRO A N 1
ATOM 2260 C CA . PRO A 1 282 ? -14.318 24.714 8.034 1.00 15.54 282 PRO A CA 1
ATOM 2261 C C . PRO A 1 282 ? -15.077 23.681 7.238 1.00 15.78 282 PRO A C 1
ATOM 2262 O O . PRO A 1 282 ? -15.606 23.930 6.150 1.00 14.78 282 PRO A O 1
ATOM 2266 N N . ALA A 1 283 ? -15.175 22.474 7.829 1.00 15.74 283 ALA A N 1
ATOM 2267 C CA . ALA A 1 283 ? -15.835 21.386 7.119 1.00 15.84 283 ALA A CA 1
ATOM 2268 C C . ALA A 1 283 ? -17.290 21.711 6.810 1.00 14.58 283 ALA A C 1
ATOM 2269 O O . ALA A 1 283 ? -17.847 21.170 5.848 1.00 15.68 283 ALA A O 1
ATOM 2271 N N . SER A 1 284 ? -17.944 22.553 7.589 1.00 16.45 284 SER A N 1
ATOM 2272 C CA . SER A 1 284 ? -19.338 22.931 7.318 1.00 18.46 284 SER A CA 1
ATOM 2273 C C . SER A 1 284 ? -19.487 23.682 6.010 1.00 17.79 284 SER A C 1
ATOM 2274 O O . SER A 1 284 ? -20.616 23.891 5.535 1.00 19.31 284 SER A O 1
ATOM 2277 N N . GLN A 1 285 ? -18.421 24.151 5.395 1.00 14.51 285 GLN A N 1
ATOM 2278 C CA . GLN A 1 285 ? -18.546 24.813 4.089 1.00 14.09 285 GLN A CA 1
ATOM 2279 C C . GLN A 1 285 ? -18.230 23.867 2.934 1.00 13.24 285 GLN A C 1
ATOM 2280 O O . GLN A 1 285 ? -18.248 24.323 1.774 1.00 13.60 285 GLN A O 1
ATOM 2286 N N . ILE A 1 286 ? -17.872 22.596 3.153 1.00 12.59 286 ILE A N 1
ATOM 2287 C CA . ILE A 1 286 ? -17.536 21.721 2.027 1.00 11.35 286 ILE A CA 1
ATOM 2288 C C . ILE A 1 286 ? -18.699 21.555 1.058 1.00 11.26 286 ILE A C 1
ATOM 2289 O O . ILE A 1 286 ? -18.555 21.789 -0.163 1.00 12.17 286 ILE A O 1
ATOM 2294 N N . ILE A 1 287 ? -19.871 21.142 1.549 1.00 12.28 287 ILE A N 1
ATOM 2295 C CA . ILE A 1 287 ? -20.970 20.877 0.599 1.00 13.29 287 ILE A CA 1
ATOM 2296 C C . ILE A 1 287 ? -21.431 22.159 -0.050 1.00 12.21 287 ILE A C 1
ATOM 2297 O O . ILE A 1 287 ? -21.592 22.121 -1.298 1.00 13.03 287 ILE A O 1
ATOM 2302 N N . PRO A 1 288 ? -21.647 23.296 0.589 1.00 12.69 288 PRO A N 1
ATOM 2303 C CA . PRO A 1 288 ? -22.042 24.497 -0.159 1.00 12.60 288 PRO A CA 1
ATOM 2304 C C . PRO A 1 288 ? -21.018 24.880 -1.191 1.00 11.03 288 PRO A C 1
ATOM 2305 O O . PRO A 1 288 ? -21.382 25.306 -2.302 1.00 12.58 288 PRO A O 1
ATOM 2309 N N . THR A 1 289 ? -19.729 24.758 -0.847 1.00 11.11 289 THR A N 1
ATOM 2310 C CA . THR A 1 289 ? -18.693 25.111 -1.873 1.00 10.91 289 THR A CA 1
ATOM 2311 C C . THR A 1 289 ? -18.813 24.197 -3.073 1.00 10.72 289 THR A C 1
ATOM 2312 O O . THR A 1 289 ? -18.753 24.634 -4.228 1.00 11.15 289 THR A O 1
ATOM 2316 N N . ALA A 1 290 ? -18.944 22.892 -2.821 1.00 10.66 290 ALA A N 1
ATOM 2317 C CA . ALA A 1 290 ? -18.994 21.951 -3.952 1.00 11.23 290 ALA A CA 1
ATOM 2318 C C . ALA A 1 290 ? -20.221 22.184 -4.815 1.00 11.41 290 ALA A C 1
ATOM 2319 O O . ALA A 1 290 ? -20.140 22.146 -6.044 1.00 12.02 290 ALA A O 1
ATOM 2321 N N . GLN A 1 291 ? -21.378 22.451 -4.153 1.00 11.68 291 GLN A N 1
ATOM 2322 C CA . GLN A 1 291 ? -22.590 22.625 -4.924 1.00 12.23 291 GLN A CA 1
ATOM 2323 C C . GLN A 1 291 ? -22.537 23.835 -5.831 1.00 12.51 291 GLN A C 1
ATOM 2324 O O . GLN A 1 291 ? -22.946 23.803 -6.996 1.00 13.54 291 GLN A O 1
ATOM 2330 N N . GLU A 1 292 ? -22.030 24.961 -5.296 1.00 11.18 292 GLU A N 1
ATOM 2331 C CA . GLU A 1 292 ? -21.954 26.160 -6.155 1.00 11.33 292 GLU A CA 1
ATOM 2332 C C . GLU A 1 292 ? -20.907 26.013 -7.256 1.00 10.85 292 GLU A C 1
ATOM 2333 O O . GLU A 1 292 ? -21.094 26.453 -8.387 1.00 12.41 292 GLU A O 1
ATOM 2339 N N . THR A 1 293 ? -19.781 25.342 -6.928 1.00 10.69 293 THR A N 1
ATOM 2340 C CA . THR A 1 293 ? -18.719 25.179 -7.923 1.00 11.01 293 THR A CA 1
ATOM 2341 C C . THR A 1 293 ? -19.212 24.311 -9.076 1.00 10.90 293 THR A C 1
ATOM 2342 O O . THR A 1 293 ? -18.893 24.547 -10.244 1.00 12.78 293 THR A O 1
ATOM 2346 N N . TRP A 1 294 ? -20.001 23.301 -8.760 1.00 11.07 294 TRP A N 1
ATOM 2347 C CA . TRP A 1 294 ? -20.597 22.438 -9.789 1.00 11.49 294 TRP A CA 1
ATOM 2348 C C . TRP A 1 294 ? -21.363 23.269 -10.780 1.00 11.21 294 TRP A C 1
ATOM 2349 O O . TRP A 1 294 ? -21.265 23.014 -11.997 1.00 12.79 294 TRP A O 1
ATOM 2360 N N . LEU A 1 295 ? -22.132 24.266 -10.361 1.00 12.36 295 LEU A N 1
ATOM 2361 C CA . LEU A 1 295 ? -22.910 25.055 -11.345 1.00 13.28 295 LEU A CA 1
ATOM 2362 C C . LEU A 1 295 ? -21.952 25.801 -12.290 1.00 12.69 295 LEU A C 1
ATOM 2363 O O . LEU A 1 295 ? -22.221 25.925 -13.500 1.00 14.90 295 LEU A O 1
ATOM 2368 N N . GLY A 1 296 ? -20.846 26.309 -11.748 1.00 12.52 296 GLY A N 1
ATOM 2369 C CA . GLY A 1 296 ? -19.858 26.966 -12.610 1.00 12.99 296 GLY A CA 1
ATOM 2370 C C . GLY A 1 296 ? -19.200 26.023 -13.600 1.00 10.78 296 GLY A C 1
ATOM 2371 O O . GLY A 1 296 ? -19.059 26.306 -14.796 1.00 13.45 296 GLY A O 1
ATOM 2372 N N . VAL A 1 297 ? -18.786 24.862 -13.135 1.00 11.21 297 VAL A N 1
ATOM 2373 C CA . VAL A 1 297 ? -18.158 23.858 -14.021 1.00 11.05 297 VAL A CA 1
ATOM 2374 C C . VAL A 1 297 ? -19.141 23.366 -15.069 1.00 11.09 297 VAL A C 1
ATOM 2375 O O . VAL A 1 297 ? -18.787 23.224 -16.264 1.00 12.12 297 VAL A O 1
ATOM 2379 N N . LEU A 1 298 ? -20.398 23.114 -14.652 1.00 12.52 298 LEU A N 1
ATOM 2380 C CA . LEU A 1 298 ? -21.405 22.610 -15.640 1.00 12.92 298 LEU A CA 1
ATOM 2381 C C . LEU A 1 298 ? -21.622 23.639 -16.749 1.00 12.60 298 LEU A C 1
ATOM 2382 O O . LEU A 1 298 ? -21.753 23.300 -17.928 1.00 14.32 298 LEU A O 1
ATOM 2387 N N . THR A 1 299 ? -21.609 24.939 -16.406 1.00 12.51 299 THR A N 1
ATOM 2388 C CA . THR A 1 299 ? -21.756 25.986 -17.427 1.00 13.28 299 THR A CA 1
ATOM 2389 C C . THR A 1 299 ? -20.616 25.907 -18.419 1.00 13.33 299 THR A C 1
ATOM 2390 O O . THR A 1 299 ? -20.845 26.013 -19.646 1.00 14.92 299 THR A O 1
ATOM 2394 N N . ILE A 1 300 ? -19.384 25.687 -17.988 1.00 12.29 300 ILE A N 1
ATOM 2395 C CA . ILE A 1 300 ? -18.270 25.560 -18.945 1.00 11.64 300 ILE A CA 1
ATOM 2396 C C . ILE A 1 300 ? -18.442 24.305 -19.777 1.00 12.88 300 ILE A C 1
ATOM 2397 O O . ILE A 1 300 ? -18.214 24.329 -21.007 1.00 14.52 300 ILE A O 1
ATOM 2402 N N . MET A 1 301 ? -18.842 23.183 -19.168 1.00 11.91 301 MET A N 1
ATOM 2403 C CA . MET A 1 301 ? -18.994 21.970 -19.945 1.00 13.11 301 MET A CA 1
ATOM 2404 C C . MET A 1 301 ? -20.091 22.121 -21.003 1.00 13.77 301 MET A C 1
ATOM 2405 O O . MET A 1 301 ? -19.941 21.593 -22.100 1.00 16.83 301 MET A O 1
ATOM 2410 N N . GLU A 1 302 ? -21.177 22.830 -20.730 1.00 14.98 302 GLU A N 1
ATOM 2411 C CA . GLU A 1 302 ? -22.250 22.986 -21.692 1.00 16.65 302 GLU A CA 1
ATOM 2412 C C . GLU A 1 302 ? -21.752 23.748 -22.902 1.00 18.49 302 GLU A C 1
ATOM 2413 O O . GLU A 1 302 ? -22.160 23.497 -24.024 1.00 23.22 302 GLU A O 1
ATOM 2423 N N . HIS A 1 303 ? -20.881 24.730 -22.636 1.00 17.10 303 HIS A N 1
ATOM 2424 C CA . HIS A 1 303 ? -20.398 25.560 -23.737 1.00 18.21 303 HIS A CA 1
ATOM 2425 C C . HIS A 1 303 ? -19.496 24.689 -24.607 1.00 19.17 303 HIS A C 1
ATOM 2426 O O . HIS A 1 303 ? -19.493 24.791 -25.834 1.00 25.35 303 HIS A O 1
ATOM 2433 N N . THR A 1 304 ? -18.756 23.754 -24.003 1.00 18.14 304 THR A N 1
ATOM 2434 C CA . THR A 1 304 ? -17.805 22.916 -24.717 1.00 18.60 304 THR A CA 1
ATOM 2435 C C . THR A 1 304 ? -18.519 21.928 -25.620 1.00 20.32 304 THR A C 1
ATOM 2436 O O . THR A 1 304 ? -18.136 21.594 -26.731 1.00 25.63 304 THR A O 1
ATOM 2440 N N . VAL A 1 305 ? -19.660 21.393 -25.170 1.00 22.96 305 VAL A N 1
ATOM 2441 C CA . VAL A 1 305 ? -20.374 20.376 -25.956 1.00 26.65 305 VAL A CA 1
ATOM 2442 C C . VAL A 1 305 ? -20.904 21.016 -27.228 1.00 37.54 305 VAL A C 1
ATOM 2443 O O . VAL A 1 305 ? -20.892 20.387 -28.304 1.00 36.54 305 VAL A O 1
ATOM 2447 N N . ASN A 1 306 ? -21.359 22.262 -27.117 1.00 39.87 306 ASN A N 1
ATOM 2448 C CA . ASN A 1 306 ? -21.985 22.956 -28.243 1.00 48.56 306 ASN A CA 1
ATOM 2449 C C . ASN A 1 306 ? -21.073 23.768 -29.147 1.00 49.09 306 ASN A C 1
ATOM 2450 O O . ASN A 1 306 ? -21.518 24.252 -30.194 1.00 47.46 306 ASN A O 1
ATOM 2455 N N . ASN A 1 307 ? -19.816 23.898 -28.750 1.00 50.52 307 ASN A N 1
ATOM 2456 C CA . ASN A 1 307 ? -18.746 24.626 -29.415 1.00 53.00 307 ASN A CA 1
ATOM 2457 C C . ASN A 1 307 ? -17.477 23.775 -29.572 1.00 61.36 307 ASN A C 1
ATOM 2458 O O . ASN A 1 307 ? -17.502 22.771 -30.327 1.00 69.90 307 ASN A O 1
#